Protein AF-A0A929YGA2-F1 (afdb_monomer)

Radius of gyration: 31.32 Å; Cα contacts (8 Å, |Δi|>4): 155; chains: 1; bounding box: 90×44×81 Å

Foldseek 3Di:
DPDPPPVVVVVVVVVVCPVLVVLVVVVVVVLVVLVVLLVVLVVLLLPLVNLLVLCVPDPCNLVLLLVLLLVVLQCLQQNDDGDLQHGDPVLVVVLVVQVVVDPDPVDDPVLLVVLVVVCSVCVVVLSPQLRDSVVSSVLLSVLLVCVSVVHDPCVVVLVVSLVVSLVRVQVVCVVVVDDDDSSSSSSVCVSSSVSSSVLSNCQNVFPCCVVPVPVVVVSCVSCVLSVVLSVLLVCQSPPDPDPVSNVVNVVVSVVVVVVSSVVSVVVSSVSSCVRRPVSSVD

pLDDT: mean 75.01, std 16.26, range [37.22, 94.56]

Structure (mmCIF, N/CA/C/O backbone):
data_AF-A0A929YGA2-F1
#
_entry.id   AF-A0A929YGA2-F1
#
loop_
_atom_site.group_PDB
_atom_site.id
_atom_site.type_symbol
_atom_site.label_atom_id
_atom_site.label_alt_id
_atom_site.label_comp_id
_atom_site.label_asym_id
_atom_site.label_entity_id
_atom_site.label_seq_id
_atom_site.pdbx_PDB_ins_code
_atom_site.Cartn_x
_atom_site.Cartn_y
_atom_site.Cartn_z
_atom_site.occupancy
_atom_site.B_iso_or_equiv
_atom_site.auth_seq_id
_atom_site.auth_comp_id
_atom_site.auth_asym_id
_atom_site.auth_atom_id
_atom_site.pdbx_PDB_model_num
ATOM 1 N N . MET A 1 1 ? -60.385 -23.046 51.227 1.00 37.59 1 MET A N 1
ATOM 2 C CA . MET A 1 1 ? -59.273 -22.260 51.808 1.00 37.59 1 MET A CA 1
ATOM 3 C C . MET A 1 1 ? -57.930 -22.882 51.423 1.00 37.59 1 MET A C 1
ATOM 5 O O . MET A 1 1 ? -57.281 -23.504 52.248 1.00 37.59 1 MET A O 1
ATOM 9 N N . LEU A 1 2 ? -57.525 -22.771 50.155 1.00 37.22 2 LEU A N 1
ATOM 10 C CA . LEU A 1 2 ? -56.245 -23.311 49.674 1.00 37.22 2 LEU A CA 1
ATOM 11 C C . LEU A 1 2 ? -55.760 -22.476 48.484 1.00 37.22 2 LEU A C 1
ATOM 13 O O . LEU A 1 2 ? -55.699 -22.949 47.360 1.00 37.22 2 LEU A O 1
ATOM 17 N N . GLN A 1 3 ? -55.513 -21.185 48.717 1.00 40.59 3 GLN A N 1
ATOM 18 C CA . GLN A 1 3 ? -54.942 -20.301 47.687 1.00 40.59 3 GLN A CA 1
ATOM 19 C C . GLN A 1 3 ? -54.158 -19.094 48.234 1.00 40.59 3 GLN A C 1
ATOM 21 O O . GLN A 1 3 ? -53.660 -18.300 47.449 1.00 40.59 3 GLN A O 1
ATOM 26 N N . VAL A 1 4 ? -53.974 -18.975 49.555 1.00 42.19 4 VAL A N 1
ATOM 27 C CA . VAL A 1 4 ? -53.251 -17.840 50.173 1.00 42.19 4 VAL A CA 1
ATOM 28 C C . VAL A 1 4 ? -51.782 -18.174 50.498 1.00 42.19 4 VAL A C 1
ATOM 30 O O . VAL A 1 4 ? -50.954 -17.282 50.613 1.00 42.19 4 VAL A O 1
ATOM 33 N N . PHE A 1 5 ? -51.401 -19.456 50.527 1.00 39.00 5 PHE A N 1
ATOM 34 C CA . PHE A 1 5 ? -50.064 -19.895 50.970 1.00 39.00 5 PHE A CA 1
ATOM 35 C C . PHE A 1 5 ? -48.959 -19.912 49.895 1.00 39.00 5 PHE A C 1
ATOM 37 O O . PHE A 1 5 ? -47.827 -20.274 50.199 1.00 39.00 5 PHE A O 1
ATOM 44 N N . LYS A 1 6 ? -49.242 -19.536 48.639 1.00 45.00 6 LYS A N 1
ATOM 45 C CA . LYS A 1 6 ? -48.221 -19.520 47.566 1.00 45.00 6 LYS A CA 1
ATOM 46 C C . LYS A 1 6 ? -47.594 -18.151 47.291 1.00 45.00 6 LYS A C 1
ATOM 48 O O . LYS A 1 6 ? -46.544 -18.119 46.660 1.00 45.00 6 LYS A O 1
ATOM 53 N N . LEU A 1 7 ? -48.194 -17.050 47.754 1.00 45.81 7 LEU A N 1
ATOM 54 C CA . LEU A 1 7 ? -47.622 -15.709 47.564 1.00 45.81 7 LEU A CA 1
ATOM 55 C C . LEU A 1 7 ? -46.628 -15.323 48.668 1.00 45.81 7 LEU A C 1
ATOM 57 O O . LEU A 1 7 ? -45.599 -14.732 48.356 1.00 45.81 7 LEU A O 1
ATOM 61 N N . GLN A 1 8 ? -46.888 -15.717 49.921 1.00 43.88 8 GLN A N 1
ATOM 62 C CA . GLN A 1 8 ? -46.012 -15.384 51.054 1.00 43.88 8 GLN A CA 1
ATOM 63 C C . GLN A 1 8 ? -44.588 -15.918 50.867 1.00 43.88 8 GLN A C 1
ATOM 65 O O . GLN A 1 8 ? -43.639 -15.172 51.058 1.00 43.88 8 GLN A O 1
ATOM 70 N N . ASN A 1 9 ? -44.429 -17.145 50.360 1.00 46.28 9 ASN A N 1
ATOM 71 C CA . ASN A 1 9 ? -43.099 -17.710 50.111 1.00 46.28 9 ASN A CA 1
ATOM 72 C C . ASN A 1 9 ? -42.334 -17.004 48.981 1.00 46.28 9 ASN A C 1
ATOM 74 O O . ASN A 1 9 ? -41.114 -17.076 48.956 1.00 46.28 9 ASN A O 1
ATOM 78 N N . ILE A 1 10 ? -43.011 -16.340 48.038 1.00 50.25 10 ILE A N 1
ATOM 79 C CA . ILE A 1 10 ? -42.332 -15.592 46.969 1.00 50.25 10 ILE A CA 1
ATOM 80 C C . ILE A 1 10 ? -41.873 -14.234 47.499 1.00 50.25 10 ILE A C 1
ATOM 82 O O . ILE A 1 10 ? -40.740 -13.844 47.239 1.00 50.25 10 ILE A O 1
ATOM 86 N N . GLU A 1 11 ? -42.705 -13.534 48.274 1.00 43.34 11 GLU A N 1
ATOM 87 C CA . GLU A 1 11 ? -42.302 -12.290 48.945 1.00 43.34 11 GLU A CA 1
ATOM 88 C C . GLU A 1 11 ? -41.168 -12.517 49.946 1.00 43.34 11 GLU A C 1
ATOM 90 O O . GLU A 1 11 ? -40.232 -11.723 49.993 1.00 43.34 11 GLU A O 1
ATOM 95 N N . GLU A 1 12 ? -41.200 -13.622 50.689 1.00 43.00 12 GLU A N 1
ATOM 96 C CA . GLU A 1 12 ? -40.160 -13.976 51.653 1.00 43.00 12 GLU A CA 1
ATOM 97 C C . GLU A 1 12 ? -38.845 -14.335 50.940 1.00 43.00 12 GLU A C 1
ATOM 99 O O . GLU A 1 12 ? -37.796 -13.805 51.306 1.00 43.00 12 GLU A O 1
ATOM 104 N N . PHE A 1 13 ? -38.904 -15.084 49.830 1.00 45.38 13 PHE A N 1
ATOM 105 C CA . PHE A 1 13 ? -37.744 -15.402 48.982 1.00 45.38 13 PHE A CA 1
ATOM 106 C C . PHE A 1 13 ? -37.170 -14.162 48.268 1.00 45.38 13 PHE A C 1
ATOM 108 O O . PHE A 1 13 ? -35.954 -14.006 48.150 1.00 45.38 13 PHE A O 1
ATOM 115 N N . ILE A 1 14 ? -38.031 -13.231 47.835 1.00 48.59 14 ILE A N 1
ATOM 116 C CA . ILE A 1 14 ? -37.634 -11.923 47.289 1.00 48.59 14 ILE A CA 1
ATOM 117 C C . ILE A 1 14 ? -37.035 -11.029 48.388 1.00 48.59 14 ILE A C 1
ATOM 119 O O . ILE A 1 14 ? -36.110 -10.270 48.107 1.00 48.59 14 ILE A O 1
ATOM 123 N N . SER A 1 15 ? -37.507 -11.130 49.635 1.00 46.00 15 SER A N 1
ATOM 124 C CA . SER A 1 15 ? -36.944 -10.395 50.777 1.00 46.00 15 SER A CA 1
ATOM 125 C C . SER A 1 15 ? -35.575 -10.938 51.212 1.00 46.00 15 SER A C 1
ATOM 127 O O . SER A 1 15 ? -34.703 -10.172 51.635 1.00 46.00 15 SER A O 1
ATOM 129 N N . GLU A 1 16 ? -35.359 -12.249 51.055 1.00 43.91 16 GLU A N 1
ATOM 130 C CA . GLU A 1 16 ? -34.114 -12.943 51.398 1.00 43.91 16 GLU A CA 1
ATOM 131 C C . GLU A 1 16 ? -32.995 -12.656 50.389 1.00 43.91 16 GLU A C 1
ATOM 133 O O . GLU A 1 16 ? -31.817 -12.508 50.755 1.00 43.91 16 GLU A O 1
ATOM 138 N N . ILE A 1 17 ? -33.363 -12.454 49.119 1.00 48.12 17 ILE A N 1
ATOM 139 C CA . ILE A 1 17 ? -32.518 -11.751 48.158 1.00 48.12 17 ILE A CA 1
ATOM 140 C C . ILE A 1 17 ? -32.493 -10.287 48.592 1.00 48.12 17 ILE A C 1
ATOM 142 O O . ILE A 1 17 ? -33.212 -9.447 48.060 1.00 48.12 17 ILE A O 1
ATOM 146 N N . LYS A 1 18 ? -31.635 -9.955 49.571 1.00 57.06 18 LYS A N 1
ATOM 147 C CA . LYS A 1 18 ? -31.337 -8.562 49.927 1.00 57.06 18 LYS A CA 1
ATOM 148 C C . LYS A 1 18 ? -31.171 -7.800 48.617 1.00 57.06 18 LYS A C 1
ATOM 150 O O . LYS A 1 18 ? -30.222 -8.067 47.886 1.00 57.06 18 LYS A O 1
ATOM 155 N N . ILE A 1 19 ? -32.070 -6.864 48.321 1.00 54.62 19 ILE A N 1
ATOM 156 C CA . ILE A 1 19 ? -32.053 -6.047 47.096 1.00 54.62 19 ILE A CA 1
ATOM 157 C C . ILE A 1 19 ? -30.655 -5.442 46.863 1.00 54.62 19 ILE A C 1
ATOM 159 O O . ILE A 1 19 ? -30.217 -5.283 45.730 1.00 54.62 19 ILE A O 1
ATOM 163 N N . SER A 1 20 ? -29.894 -5.211 47.941 1.00 53.75 20 SER A N 1
ATOM 164 C CA . SER A 1 20 ? -28.482 -4.824 47.888 1.00 53.75 20 SER A CA 1
ATOM 165 C C . SER A 1 20 ? -27.565 -5.844 47.185 1.00 53.75 20 SER A C 1
ATOM 167 O O . SER A 1 20 ? -26.697 -5.429 46.429 1.00 53.75 20 SER A O 1
ATOM 169 N N . LYS A 1 21 ? -27.752 -7.157 47.376 1.00 56.94 21 LYS A N 1
ATOM 170 C CA . LYS A 1 21 ? -27.004 -8.235 46.701 1.00 56.94 21 LYS A CA 1
ATOM 171 C C . LYS A 1 21 ? -27.361 -8.353 45.218 1.00 56.94 21 LYS A C 1
ATOM 173 O O . LYS A 1 21 ? -26.469 -8.602 44.409 1.00 56.94 21 LYS A O 1
ATOM 178 N N . LEU A 1 22 ? -28.636 -8.157 44.866 1.00 58.28 22 LEU A N 1
ATOM 179 C CA . LEU A 1 22 ? -29.084 -8.132 43.469 1.00 58.28 22 LEU A CA 1
ATOM 180 C C . LEU A 1 22 ? -28.454 -6.939 42.736 1.00 58.28 22 LEU A C 1
ATOM 182 O O . LEU A 1 22 ? -27.794 -7.119 41.719 1.00 58.28 22 LEU A O 1
ATOM 186 N N . ILE A 1 23 ? -28.565 -5.745 43.326 1.00 60.25 23 ILE A N 1
ATOM 187 C CA . ILE A 1 23 ? -27.957 -4.509 42.819 1.00 60.25 23 ILE A CA 1
ATOM 188 C C . ILE A 1 23 ? -26.431 -4.659 42.698 1.00 60.25 23 ILE A C 1
ATOM 190 O O . ILE A 1 23 ? -25.861 -4.310 41.670 1.00 60.25 23 ILE A O 1
ATOM 194 N N . PHE A 1 24 ? -25.765 -5.237 43.702 1.00 58.00 24 PHE A N 1
ATOM 195 C CA . PHE A 1 24 ? -24.321 -5.488 43.675 1.00 58.00 24 PHE A CA 1
ATOM 196 C C . PHE A 1 24 ? -23.906 -6.481 42.576 1.00 58.00 24 PHE A C 1
ATOM 198 O O . PHE A 1 24 ? -22.906 -6.259 41.897 1.00 58.00 24 PHE A O 1
ATOM 205 N N . SER A 1 25 ? -24.693 -7.535 42.338 1.00 58.16 25 SER A N 1
ATOM 206 C CA . SER A 1 25 ? -24.439 -8.469 41.230 1.00 58.16 25 SER A CA 1
ATOM 207 C C . SER A 1 25 ? -24.630 -7.804 39.868 1.00 58.16 25 SER A C 1
ATOM 209 O O . SER A 1 25 ? -23.791 -7.977 38.987 1.00 58.16 25 SER A O 1
ATOM 211 N N . SER A 1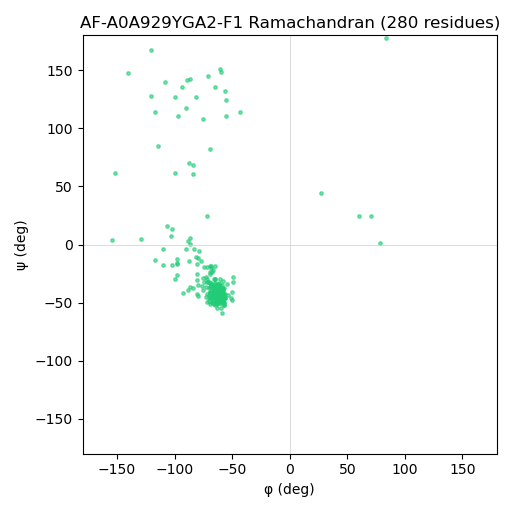 26 ? -25.676 -6.988 39.697 1.00 61.69 26 SER A N 1
ATOM 212 C CA . SER A 1 26 ? -25.871 -6.184 38.482 1.00 61.69 26 SER A CA 1
ATOM 213 C C . SER A 1 26 ? -24.715 -5.206 38.260 1.00 61.69 26 SER A C 1
ATOM 215 O O . SER A 1 26 ? -24.301 -4.980 37.128 1.00 61.69 26 SER A O 1
ATOM 217 N N . PHE A 1 27 ? -24.146 -4.666 39.334 1.00 61.06 27 PHE A N 1
ATOM 218 C CA . PHE A 1 27 ? -23.010 -3.759 39.272 1.00 61.06 27 PHE A CA 1
ATOM 219 C C . PHE A 1 27 ? -21.691 -4.436 38.893 1.00 61.06 27 PHE A C 1
ATOM 221 O O . PHE A 1 27 ? -20.969 -3.910 38.045 1.00 61.06 27 PHE A O 1
ATOM 228 N N . ILE A 1 28 ? -21.398 -5.615 39.447 1.00 60.66 28 ILE A N 1
ATOM 229 C CA . ILE A 1 28 ? -20.250 -6.428 39.01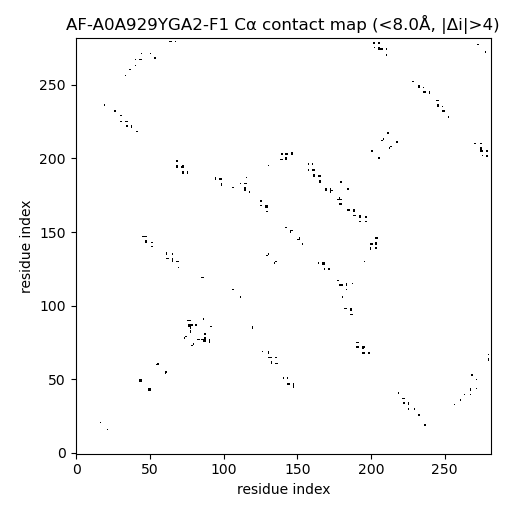6 1.00 60.66 28 ILE A CA 1
ATOM 230 C C . ILE A 1 28 ? -20.404 -6.837 37.549 1.00 60.66 28 ILE A C 1
ATOM 232 O O . ILE A 1 28 ? -19.434 -6.775 36.796 1.00 60.66 28 ILE A O 1
ATOM 236 N N . LEU A 1 29 ? -21.619 -7.196 37.125 1.00 61.22 29 LEU A N 1
ATOM 237 C CA . LEU A 1 29 ? -21.905 -7.537 35.734 1.00 61.22 29 LEU A CA 1
ATOM 238 C C . LEU A 1 29 ? -21.589 -6.362 34.796 1.00 61.22 29 LEU A C 1
ATOM 240 O O . LEU A 1 29 ? -20.946 -6.558 33.771 1.00 61.22 29 LEU A O 1
ATOM 244 N N . ILE A 1 30 ? -21.974 -5.134 35.159 1.00 63.72 30 ILE A N 1
ATOM 245 C CA . ILE A 1 30 ? -21.685 -3.946 34.342 1.00 63.72 30 ILE A CA 1
ATOM 246 C C . ILE A 1 30 ? -20.194 -3.611 34.340 1.00 63.72 30 ILE A C 1
ATOM 248 O O . ILE A 1 30 ? -19.655 -3.311 33.280 1.00 63.72 30 ILE A O 1
ATOM 252 N N . ALA A 1 31 ? -19.507 -3.702 35.483 1.00 62.44 31 ALA A N 1
ATOM 253 C CA . ALA A 1 31 ? -18.057 -3.516 35.536 1.00 62.44 31 ALA A CA 1
ATOM 254 C C . ALA A 1 31 ? -17.320 -4.540 34.651 1.00 62.44 31 ALA A C 1
ATOM 256 O O . ALA A 1 31 ? -16.387 -4.179 33.934 1.00 62.44 31 ALA A O 1
ATOM 257 N N . ALA A 1 32 ? -17.781 -5.795 34.640 1.00 60.81 32 ALA A N 1
ATOM 258 C CA . ALA A 1 32 ? -17.257 -6.845 33.771 1.00 60.81 32 ALA A CA 1
ATOM 259 C C . ALA A 1 32 ? -17.550 -6.578 32.282 1.00 60.81 32 ALA A C 1
ATOM 261 O O . ALA A 1 32 ? -16.661 -6.751 31.449 1.00 60.81 32 ALA A O 1
ATOM 262 N N . ILE A 1 33 ? -18.752 -6.097 31.943 1.00 62.97 33 ILE A N 1
ATOM 263 C CA . ILE A 1 33 ? -19.098 -5.672 30.576 1.00 62.97 33 ILE A CA 1
ATOM 264 C C . ILE A 1 33 ? -18.205 -4.502 30.142 1.00 62.97 33 ILE A C 1
ATOM 266 O O . ILE A 1 33 ? -17.686 -4.515 29.030 1.00 62.97 33 ILE A O 1
ATOM 270 N N . PHE A 1 34 ? -17.956 -3.526 31.018 1.00 60.38 34 PHE A N 1
ATOM 271 C CA . PHE A 1 34 ? -17.111 -2.370 30.712 1.00 60.38 34 PHE A CA 1
ATOM 272 C C . PHE A 1 34 ? -15.646 -2.778 30.496 1.00 60.38 34 PHE A C 1
ATOM 274 O O . PHE A 1 34 ? -15.038 -2.384 29.502 1.00 60.38 34 PHE A O 1
ATOM 281 N N . ALA A 1 35 ? -15.094 -3.633 31.362 1.00 59.69 35 ALA A N 1
ATOM 282 C CA . ALA A 1 35 ? -13.762 -4.203 31.161 1.00 59.69 35 ALA A CA 1
ATOM 283 C C . ALA A 1 35 ? -13.669 -4.974 29.830 1.00 59.69 35 ALA A C 1
ATOM 285 O O . ALA A 1 35 ? -12.687 -4.831 29.102 1.00 59.69 35 ALA A O 1
ATOM 286 N N . GLY A 1 36 ? -14.713 -5.729 29.468 1.00 58.00 36 GLY A N 1
ATOM 287 C CA . GLY A 1 36 ? -14.806 -6.411 28.176 1.00 58.00 36 GLY A CA 1
ATOM 288 C C . GLY A 1 36 ? -14.808 -5.449 26.982 1.00 58.00 36 GLY A C 1
ATOM 289 O O . GLY A 1 36 ? -14.083 -5.668 26.015 1.00 58.00 36 GLY A O 1
ATOM 290 N N . VAL A 1 37 ? -15.566 -4.356 27.068 1.00 59.12 37 VAL A N 1
ATOM 291 C CA . VAL A 1 37 ? -15.689 -3.344 26.008 1.00 59.12 37 VAL A CA 1
ATOM 292 C C . VAL A 1 37 ? -14.396 -2.537 25.824 1.00 59.12 37 VAL A C 1
ATOM 294 O O . VAL A 1 37 ? -13.968 -2.317 24.693 1.00 59.12 37 VAL A O 1
ATOM 297 N N . CYS A 1 38 ? -13.709 -2.132 26.894 1.00 56.84 38 CYS A N 1
ATOM 298 C CA . CYS A 1 38 ? -12.436 -1.416 26.741 1.00 56.84 38 CYS A CA 1
ATOM 299 C C . CYS A 1 38 ? -11.299 -2.318 26.250 1.00 56.84 38 CYS A C 1
ATOM 301 O O . CYS A 1 38 ? -10.467 -1.878 25.454 1.00 56.84 38 CYS A O 1
ATOM 303 N N . CYS A 1 39 ? -11.305 -3.601 26.629 1.00 56.94 39 CYS A N 1
ATOM 304 C CA . CYS A 1 39 ? -10.456 -4.600 25.983 1.00 56.94 39 CYS A CA 1
ATOM 305 C C . CYS A 1 39 ? -10.769 -4.728 24.485 1.00 56.94 39 CYS A C 1
ATOM 307 O O . CYS A 1 39 ? -9.835 -4.858 23.696 1.00 56.94 39 CYS A O 1
ATOM 309 N N . GLN A 1 40 ? -12.042 -4.636 24.078 1.00 57.78 40 GLN A N 1
ATOM 310 C CA . GLN A 1 40 ? -12.410 -4.653 22.661 1.00 57.78 40 GLN A CA 1
ATOM 311 C C . GLN A 1 40 ? -11.813 -3.470 21.898 1.00 57.78 40 GLN A C 1
ATOM 313 O O . GLN A 1 40 ? -11.236 -3.723 20.856 1.00 57.78 40 GLN A O 1
ATOM 318 N N . ILE A 1 41 ? -11.852 -2.230 22.402 1.00 55.84 41 ILE A N 1
ATOM 319 C CA . ILE A 1 41 ? -11.307 -1.045 21.693 1.00 55.84 41 ILE A CA 1
ATOM 320 C C . ILE A 1 41 ? -9.811 -1.185 21.409 1.00 55.84 41 ILE A C 1
ATOM 322 O O . ILE A 1 41 ? -9.372 -0.986 20.275 1.00 55.84 41 ILE A O 1
ATOM 326 N N . ASN A 1 42 ? -9.038 -1.565 22.432 1.00 55.09 42 ASN A N 1
ATOM 327 C CA . ASN A 1 42 ? -7.604 -1.795 22.277 1.00 55.09 42 ASN A CA 1
ATOM 328 C C . ASN A 1 42 ? -7.345 -2.938 21.282 1.00 55.09 42 ASN A C 1
ATOM 330 O O . ASN A 1 42 ? -6.417 -2.867 20.483 1.00 55.09 42 ASN A O 1
ATOM 334 N N . GLN A 1 43 ? -8.210 -3.959 21.265 1.00 58.75 43 GLN A N 1
ATOM 335 C CA . GLN A 1 43 ? -8.166 -4.999 20.242 1.00 58.75 43 GLN A CA 1
ATOM 336 C C . GLN A 1 43 ? -8.576 -4.486 18.855 1.00 58.75 43 GLN A C 1
ATOM 338 O O . GLN A 1 43 ? -7.970 -4.929 17.891 1.00 58.75 43 GLN A O 1
ATOM 343 N N . THR A 1 44 ? -9.543 -3.574 18.699 1.00 64.31 44 THR A N 1
ATOM 344 C CA . THR A 1 44 ? -10.021 -3.121 17.378 1.00 64.31 44 THR A CA 1
ATOM 345 C C . THR A 1 44 ? -8.961 -2.326 16.621 1.00 64.31 44 THR A C 1
ATOM 347 O O . THR A 1 44 ? -8.770 -2.557 15.430 1.00 64.31 44 THR A O 1
ATOM 350 N N . GLU A 1 45 ? -8.229 -1.436 17.298 1.00 62.47 45 GLU A N 1
ATOM 351 C CA . GLU A 1 45 ? -7.119 -0.680 16.692 1.00 62.47 45 GLU A CA 1
ATOM 352 C C . GLU A 1 45 ? -5.877 -1.549 16.443 1.00 62.47 45 GLU A C 1
ATOM 354 O O . GLU A 1 45 ? -5.113 -1.303 15.508 1.00 62.47 45 GLU A O 1
ATOM 359 N N . GLN A 1 46 ? -5.695 -2.594 17.254 1.00 66.69 46 GLN A N 1
ATOM 360 C CA . GLN A 1 46 ? -4.635 -3.594 17.095 1.00 66.69 46 GLN A CA 1
ATOM 361 C C . GLN A 1 46 ? -5.043 -4.761 16.179 1.00 66.69 46 GLN A C 1
ATOM 363 O O . GLN A 1 46 ? -4.269 -5.695 15.975 1.00 66.69 46 GLN A O 1
ATOM 368 N N . ASN A 1 47 ? -6.247 -4.720 15.602 1.00 74.06 47 ASN A N 1
ATOM 369 C CA . ASN A 1 47 ? -6.752 -5.753 14.711 1.00 74.06 47 ASN A CA 1
ATOM 370 C C . ASN A 1 47 ? -6.532 -5.347 13.254 1.00 74.06 47 ASN A C 1
ATOM 372 O O . ASN A 1 47 ? -7.225 -4.481 12.710 1.00 74.06 47 ASN A O 1
ATOM 376 N N . ALA A 1 48 ? -5.624 -6.064 12.593 1.00 78.75 48 ALA A N 1
ATOM 377 C CA . ALA A 1 48 ? -5.324 -5.889 11.177 1.00 78.75 48 ALA A CA 1
ATOM 378 C C . ALA A 1 48 ? -6.584 -5.891 10.299 1.00 78.75 48 ALA A C 1
ATOM 380 O O . ALA A 1 48 ? -6.709 -5.081 9.385 1.00 78.75 48 ALA A O 1
ATOM 381 N N . ASN A 1 49 ? -7.554 -6.768 10.573 1.00 83.31 49 ASN A N 1
ATOM 382 C CA . ASN A 1 49 ? -8.761 -6.879 9.754 1.00 83.31 49 ASN A CA 1
ATOM 383 C C . ASN A 1 49 ? -9.661 -5.649 9.869 1.00 83.31 49 ASN A C 1
ATOM 385 O O . ASN A 1 49 ? -10.253 -5.241 8.869 1.00 83.31 49 ASN A O 1
ATOM 389 N N . TYR A 1 50 ? -9.747 -5.045 11.056 1.00 82.06 50 TYR A N 1
ATOM 390 C CA . TYR A 1 50 ? -10.515 -3.819 11.241 1.00 82.06 50 TYR A CA 1
ATOM 391 C C . TYR A 1 50 ? -9.867 -2.657 10.489 1.00 82.06 50 TYR A C 1
ATOM 393 O O . TYR A 1 50 ? -10.532 -2.010 9.682 1.00 82.06 50 TYR A O 1
ATOM 401 N N . VAL A 1 51 ? -8.557 -2.464 10.670 1.00 83.19 51 VAL A N 1
ATOM 402 C CA . VAL A 1 51 ? -7.794 -1.410 9.985 1.00 83.19 51 VAL A CA 1
ATOM 403 C C . VAL A 1 51 ? -7.892 -1.564 8.466 1.00 83.19 51 VAL A C 1
ATOM 405 O O . VAL A 1 51 ? -8.272 -0.617 7.781 1.00 83.19 51 VAL A O 1
ATOM 408 N N . LYS A 1 52 ? -7.654 -2.769 7.930 1.00 88.94 52 LYS A N 1
ATOM 409 C CA . LYS A 1 52 ? -7.783 -3.056 6.489 1.00 88.94 52 LYS A CA 1
ATOM 410 C C . LYS A 1 52 ? -9.184 -2.730 5.966 1.00 88.94 52 LYS A C 1
ATOM 412 O O . LYS A 1 52 ? -9.322 -2.092 4.924 1.00 88.94 52 LYS A O 1
ATOM 417 N N . LYS A 1 53 ? -10.233 -3.129 6.695 1.00 87.50 53 LYS A N 1
ATOM 418 C CA . LYS A 1 53 ? -11.626 -2.857 6.310 1.00 87.50 53 LYS A CA 1
ATOM 419 C C . LYS A 1 53 ? -11.943 -1.361 6.339 1.00 87.50 53 LYS A C 1
ATOM 421 O O . LYS A 1 53 ? -12.608 -0.871 5.428 1.00 87.50 53 LYS A O 1
ATOM 426 N N . TYR A 1 54 ? -11.449 -0.640 7.345 1.00 87.00 54 TYR A N 1
ATOM 427 C CA . TYR A 1 54 ? -11.625 0.805 7.449 1.00 87.00 54 TYR A CA 1
ATOM 428 C C . TYR A 1 54 ? -10.945 1.537 6.285 1.00 87.00 54 TYR A C 1
ATOM 430 O O . TYR A 1 54 ? -11.607 2.295 5.572 1.00 87.00 54 TYR A O 1
ATOM 438 N N . LEU A 1 55 ? -9.671 1.239 6.010 1.00 87.38 55 LEU A N 1
ATOM 439 C CA . LEU A 1 55 ? -8.926 1.838 4.897 1.00 87.38 55 LEU A CA 1
ATOM 440 C C . LEU A 1 55 ? -9.572 1.535 3.535 1.00 87.38 55 LEU A C 1
ATOM 442 O O . LEU A 1 55 ? -9.668 2.424 2.693 1.00 87.38 55 LEU A O 1
ATOM 446 N N . ALA A 1 56 ? -10.088 0.317 3.335 1.00 87.50 56 ALA A N 1
ATOM 447 C CA . ALA A 1 56 ? -10.842 -0.058 2.135 1.00 87.50 56 ALA A CA 1
ATOM 448 C C . ALA A 1 56 ? -12.171 0.693 1.986 1.00 87.50 56 ALA A C 1
ATOM 450 O O . ALA A 1 56 ? -12.574 1.009 0.868 1.00 87.50 56 ALA A O 1
ATOM 451 N N . SER A 1 57 ? -12.843 1.008 3.095 1.00 86.94 57 SER A N 1
ATOM 452 C CA . SER A 1 57 ? -14.088 1.786 3.077 1.00 86.94 57 SER A CA 1
ATOM 453 C C . SER A 1 57 ? -13.869 3.279 2.804 1.00 86.94 57 SER A C 1
ATOM 455 O O . SER A 1 57 ? -14.793 3.978 2.382 1.00 86.94 57 SER A O 1
ATOM 457 N N . LYS A 1 58 ? -12.644 3.779 3.009 1.00 86.06 58 LYS A N 1
ATOM 458 C CA . LYS A 1 58 ? -12.308 5.189 2.828 1.00 86.06 58 LYS A CA 1
ATOM 459 C C . LYS A 1 58 ? -12.195 5.530 1.344 1.00 86.06 58 LYS A C 1
ATOM 461 O O . LYS A 1 58 ? -11.234 5.173 0.657 1.00 86.06 58 LYS A O 1
ATOM 466 N N . LYS A 1 59 ? -13.183 6.279 0.850 1.00 86.38 59 LYS A N 1
ATOM 467 C CA . LYS A 1 59 ? -13.243 6.715 -0.548 1.00 86.38 59 LYS A CA 1
ATOM 468 C C . LYS A 1 59 ? -11.962 7.457 -0.939 1.00 86.38 59 LYS A C 1
ATOM 470 O O . LYS A 1 59 ? -11.589 8.445 -0.316 1.00 86.38 59 LYS A O 1
ATOM 475 N N . GLY A 1 60 ? -11.315 6.978 -1.996 1.00 85.25 60 GLY A N 1
ATOM 476 C CA . GLY A 1 60 ? -10.136 7.612 -2.579 1.00 85.25 60 GLY A CA 1
ATOM 477 C C . GLY A 1 60 ? -8.817 7.373 -1.836 1.00 85.25 60 GLY A C 1
ATOM 478 O O . GLY A 1 60 ? -7.790 7.871 -2.281 1.00 85.25 60 GLY A O 1
ATOM 479 N N . TYR A 1 61 ? -8.796 6.605 -0.739 1.00 88.00 61 TYR A N 1
ATOM 480 C CA . TYR A 1 61 ? -7.564 6.367 0.023 1.00 88.00 61 TYR A CA 1
ATOM 481 C C . TYR A 1 61 ? -6.467 5.720 -0.837 1.00 88.00 61 TYR A C 1
ATOM 483 O O . TYR A 1 61 ? -5.413 6.312 -1.060 1.00 88.00 61 TYR A O 1
ATOM 491 N N . TYR A 1 62 ? -6.746 4.542 -1.401 1.00 90.00 62 TYR A N 1
ATOM 492 C CA . TYR A 1 62 ? -5.776 3.828 -2.233 1.00 90.00 62 TYR A CA 1
ATOM 493 C C . TYR A 1 62 ? -5.493 4.526 -3.565 1.00 90.00 62 TYR A C 1
ATOM 495 O O . TYR A 1 62 ? -4.360 4.480 -4.035 1.00 90.00 62 TYR A O 1
ATOM 503 N N . SER A 1 63 ? -6.477 5.202 -4.167 1.00 89.75 63 SER A N 1
ATOM 504 C CA . SER A 1 63 ? -6.235 5.961 -5.400 1.00 89.75 63 SER A CA 1
ATOM 505 C C . SER A 1 63 ? -5.280 7.127 -5.154 1.00 89.75 63 SER A C 1
ATOM 507 O O . SER A 1 63 ? -4.373 7.342 -5.949 1.00 89.75 63 SER A O 1
ATOM 509 N N . ASN A 1 64 ? -5.418 7.834 -4.028 1.00 89.88 64 ASN A N 1
ATOM 510 C CA . ASN A 1 64 ? -4.512 8.925 -3.667 1.00 89.88 64 ASN A CA 1
ATOM 511 C C . ASN A 1 64 ? -3.096 8.408 -3.388 1.00 89.88 64 ASN A C 1
ATOM 513 O O . ASN A 1 64 ? -2.126 9.035 -3.806 1.00 89.88 64 ASN A O 1
ATOM 517 N N . LEU A 1 65 ? -2.971 7.245 -2.739 1.00 90.12 65 LEU A N 1
ATOM 518 C CA . LEU A 1 65 ? -1.679 6.587 -2.539 1.00 90.12 65 LEU A CA 1
ATOM 519 C C . LEU A 1 65 ? -1.016 6.197 -3.861 1.00 90.12 65 LEU A C 1
ATOM 521 O O . LEU A 1 65 ? 0.174 6.452 -4.041 1.00 90.12 65 LEU A O 1
ATOM 525 N N . VAL A 1 66 ? -1.779 5.625 -4.798 1.00 92.50 66 VAL A N 1
ATOM 526 C CA . VAL A 1 66 ? -1.294 5.300 -6.146 1.00 92.50 66 VAL A CA 1
ATOM 527 C C . VAL A 1 66 ? -0.815 6.565 -6.854 1.00 92.50 66 VAL A C 1
ATOM 529 O O . VAL A 1 66 ? 0.316 6.589 -7.329 1.00 92.50 66 VAL A O 1
ATOM 532 N N . THR A 1 67 ? -1.623 7.626 -6.873 1.00 90.75 67 THR A N 1
ATOM 533 C CA . THR A 1 67 ? -1.268 8.899 -7.515 1.00 90.75 67 THR A CA 1
ATOM 534 C C . THR A 1 67 ? -0.017 9.523 -6.897 1.00 90.75 67 THR A C 1
ATOM 536 O O . THR A 1 67 ? 0.893 9.903 -7.629 1.00 90.75 67 THR A O 1
ATOM 539 N N . SER A 1 68 ? 0.069 9.583 -5.564 1.00 90.69 68 SER A N 1
ATOM 540 C CA . SER A 1 68 ? 1.238 10.140 -4.871 1.00 90.69 68 SER A CA 1
ATOM 541 C C . SER A 1 68 ? 2.502 9.320 -5.141 1.00 90.69 68 SER A C 1
ATOM 543 O O . SER A 1 68 ? 3.537 9.874 -5.503 1.00 90.69 68 SER A O 1
ATOM 545 N N . THR A 1 69 ? 2.402 7.989 -5.072 1.00 92.00 69 THR A N 1
ATOM 546 C CA . THR A 1 69 ? 3.536 7.098 -5.362 1.00 92.00 69 THR A CA 1
ATOM 547 C C . THR A 1 69 ? 3.993 7.251 -6.811 1.00 92.00 69 THR A C 1
ATOM 549 O O . THR A 1 69 ? 5.184 7.395 -7.057 1.00 92.00 69 THR A O 1
ATOM 552 N N . ARG A 1 70 ? 3.064 7.259 -7.778 1.00 92.81 70 ARG A N 1
ATOM 553 C CA . ARG A 1 70 ? 3.398 7.462 -9.196 1.00 92.81 70 ARG A CA 1
ATOM 554 C C . ARG A 1 70 ? 4.105 8.797 -9.404 1.00 92.81 70 ARG A C 1
ATOM 556 O O . ARG A 1 70 ? 5.129 8.808 -10.067 1.00 92.81 70 ARG A O 1
ATOM 563 N N . ARG A 1 71 ? 3.629 9.880 -8.775 1.00 91.19 71 ARG A N 1
ATOM 564 C CA . ARG A 1 71 ? 4.293 11.192 -8.810 1.00 91.19 71 ARG A CA 1
ATOM 565 C C . ARG A 1 71 ? 5.732 11.114 -8.296 1.00 91.19 71 ARG A C 1
ATOM 567 O O . ARG A 1 71 ? 6.639 11.527 -9.006 1.00 91.19 71 ARG A O 1
ATOM 574 N N . GLN A 1 72 ? 5.947 10.553 -7.105 1.00 91.50 72 GLN A N 1
ATOM 575 C CA . GLN A 1 72 ? 7.289 10.419 -6.524 1.00 91.50 72 GLN A CA 1
ATOM 576 C C . GLN A 1 72 ? 8.214 9.556 -7.391 1.00 91.50 72 GLN A C 1
ATOM 578 O O . GLN A 1 72 ? 9.404 9.842 -7.506 1.00 91.50 72 GLN A O 1
ATOM 583 N N . VAL A 1 73 ? 7.680 8.503 -8.019 1.00 93.19 73 VAL A N 1
ATOM 584 C CA . VAL A 1 73 ? 8.437 7.706 -8.986 1.00 93.19 73 VAL A CA 1
ATOM 585 C C . VAL A 1 73 ? 8.771 8.555 -10.206 1.00 93.19 73 VAL A C 1
ATOM 587 O O . VAL A 1 73 ? 9.941 8.646 -10.536 1.00 93.19 73 VAL A O 1
ATOM 590 N N . THR A 1 74 ? 7.817 9.240 -10.836 1.00 93.06 74 THR A N 1
ATOM 591 C CA . THR A 1 74 ? 8.096 10.130 -11.975 1.00 93.06 74 THR A CA 1
ATOM 592 C C . THR A 1 74 ? 9.178 11.159 -11.638 1.00 93.06 74 THR A C 1
ATOM 594 O O . THR A 1 74 ? 10.122 11.319 -12.407 1.00 93.06 74 THR A O 1
ATOM 597 N N . GLU A 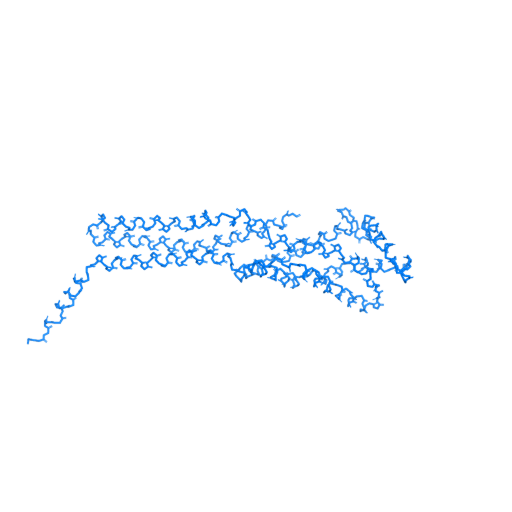1 75 ? 9.122 11.776 -10.456 1.00 91.69 75 GLU A N 1
ATOM 598 C CA . GLU A 1 75 ? 10.146 12.713 -9.974 1.00 91.69 75 GLU A CA 1
ATOM 599 C C . GLU A 1 75 ? 11.540 12.068 -9.853 1.00 91.69 75 GLU A C 1
ATOM 601 O O . GLU A 1 75 ? 12.543 12.752 -10.042 1.00 91.69 75 GLU A O 1
ATOM 606 N N . LYS A 1 76 ? 11.646 10.756 -9.592 1.00 92.06 76 LYS A N 1
ATOM 607 C CA . LYS A 1 76 ? 12.937 10.044 -9.598 1.00 92.06 76 LYS A CA 1
ATOM 608 C C . LYS A 1 76 ? 13.529 9.847 -10.991 1.00 92.06 76 LYS A C 1
ATOM 610 O O . LYS A 1 76 ? 14.750 9.781 -11.092 1.00 92.06 76 LYS A O 1
ATOM 615 N N . TYR A 1 77 ? 12.704 9.731 -12.031 1.00 93.00 77 TYR A N 1
ATOM 616 C CA . TYR A 1 77 ? 13.178 9.488 -13.401 1.00 93.00 77 TYR A CA 1
ATOM 617 C C . TYR A 1 77 ? 13.368 10.801 -14.163 1.00 93.00 77 TYR A C 1
ATOM 619 O O . TYR A 1 77 ? 14.390 10.983 -14.820 1.00 93.00 77 TYR A O 1
ATOM 627 N N . TYR A 1 78 ? 12.440 11.747 -14.018 1.00 92.94 78 TYR A N 1
ATOM 628 C CA . TYR A 1 78 ? 12.425 1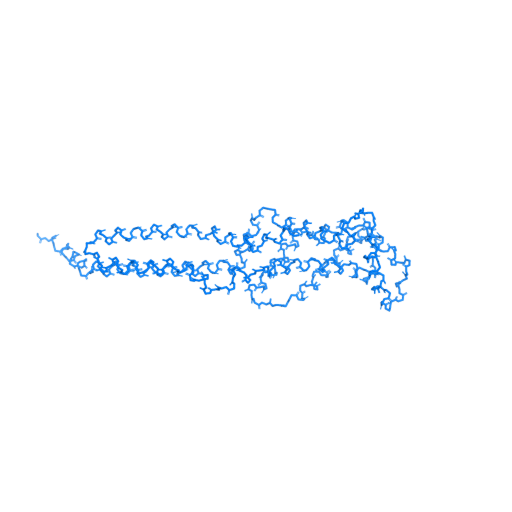3.013 -14.756 1.00 92.94 78 TYR A CA 1
ATOM 629 C C . TYR A 1 78 ? 12.916 14.206 -13.920 1.00 92.94 78 TYR A C 1
ATOM 631 O O . TYR A 1 78 ? 13.326 15.217 -14.473 1.00 92.94 78 TYR A O 1
ATOM 639 N N . GLY A 1 79 ? 12.970 14.110 -12.592 1.00 85.75 79 GLY A N 1
ATOM 640 C CA . GLY A 1 79 ? 13.262 15.257 -11.726 1.00 85.75 79 GLY A CA 1
ATOM 641 C C . GLY A 1 79 ? 12.018 16.102 -11.431 1.00 85.75 79 GLY A C 1
ATOM 642 O O . GLY A 1 79 ? 10.919 15.828 -11.905 1.00 85.75 79 GLY A O 1
ATOM 643 N N . THR A 1 80 ? 12.177 17.142 -10.609 1.00 77.44 80 THR A N 1
ATOM 644 C CA . THR A 1 80 ? 11.060 17.946 -10.073 1.00 77.44 80 THR A CA 1
ATOM 645 C C . THR A 1 80 ? 10.528 19.023 -11.024 1.00 77.44 80 THR A C 1
ATOM 647 O O . THR A 1 80 ? 9.497 19.624 -10.734 1.00 77.44 80 THR A O 1
ATOM 650 N N . GLN A 1 81 ? 11.218 19.296 -12.137 1.00 64.25 81 GLN A N 1
ATOM 651 C CA . GLN A 1 81 ? 10.901 20.396 -13.063 1.00 64.25 81 GLN A CA 1
ATOM 652 C C . GLN A 1 81 ? 10.807 19.975 -14.539 1.00 64.25 81 GLN A C 1
ATOM 654 O O . GLN A 1 81 ? 10.661 20.838 -15.401 1.00 64.25 81 GLN A O 1
ATOM 659 N N . ALA A 1 82 ? 10.921 18.686 -14.860 1.00 53.25 82 ALA A N 1
ATOM 660 C CA . ALA A 1 82 ? 11.125 18.274 -16.244 1.00 53.25 82 ALA A CA 1
ATOM 661 C C . ALA A 1 82 ? 9.833 18.093 -17.045 1.00 53.25 82 ALA A C 1
ATOM 663 O O . ALA A 1 82 ? 8.827 17.562 -16.574 1.00 53.25 82 ALA A O 1
ATOM 664 N N . THR A 1 83 ? 9.926 18.497 -18.308 1.00 59.53 83 THR A N 1
ATOM 665 C CA . THR A 1 83 ? 9.093 18.028 -19.410 1.00 59.53 83 THR A CA 1
ATOM 666 C C . THR A 1 83 ? 9.202 16.503 -19.495 1.00 59.53 83 THR A C 1
ATOM 668 O O . THR A 1 83 ? 10.296 15.949 -19.456 1.00 59.53 83 THR A O 1
ATOM 671 N N . THR A 1 84 ? 8.075 15.797 -19.594 1.00 67.25 84 THR A N 1
ATOM 672 C CA . THR A 1 84 ? 7.997 14.318 -19.598 1.00 67.25 84 THR A CA 1
ATOM 673 C C . THR A 1 84 ? 8.527 13.673 -20.888 1.00 67.25 84 THR A C 1
ATOM 675 O O . THR A 1 84 ? 8.085 12.594 -21.263 1.00 67.25 84 THR A O 1
ATOM 678 N N . GLU A 1 85 ? 9.408 14.353 -21.618 1.00 77.88 85 GLU A N 1
ATOM 679 C CA . GLU A 1 85 ? 9.893 13.909 -22.927 1.00 77.88 85 GLU A CA 1
ATOM 680 C C . GLU A 1 85 ? 11.121 13.001 -22.792 1.00 77.88 85 GLU A C 1
ATOM 682 O O . GLU A 1 85 ? 11.203 11.977 -23.468 1.00 77.88 85 GLU A O 1
ATOM 687 N N . GLU A 1 86 ? 12.039 13.308 -21.871 1.00 85.94 86 GLU A N 1
ATOM 688 C CA . GLU A 1 86 ? 13.271 12.538 -21.669 1.00 85.94 86 GLU A CA 1
ATOM 689 C C . GLU A 1 86 ? 13.609 12.391 -20.186 1.00 85.94 86 GLU A C 1
ATOM 691 O O . GLU A 1 86 ? 13.344 13.283 -19.378 1.00 85.94 86 GLU A O 1
ATOM 696 N N . PHE A 1 87 ? 14.224 11.263 -19.823 1.00 91.62 87 PHE A N 1
ATOM 697 C CA . PHE A 1 87 ? 14.715 11.063 -18.465 1.00 91.62 87 PHE A CA 1
ATOM 698 C C . PHE A 1 87 ? 15.756 12.115 -18.072 1.00 91.62 87 PHE A C 1
ATOM 700 O O . PHE A 1 87 ? 16.565 12.567 -18.879 1.00 91.62 87 PHE A O 1
ATOM 707 N N . SER A 1 88 ? 15.782 12.450 -16.784 1.00 91.62 88 SER A N 1
ATOM 708 C CA . SER A 1 88 ? 16.747 13.397 -16.233 1.00 91.62 88 SER A CA 1
ATOM 709 C C . SER A 1 88 ? 18.192 12.932 -16.424 1.00 91.62 88 SER A C 1
ATOM 711 O O . SER A 1 88 ? 18.502 11.735 -16.398 1.00 91.62 88 SER A O 1
ATOM 713 N N . GLU A 1 89 ? 19.104 13.897 -16.530 1.00 90.88 89 GLU A N 1
ATOM 714 C CA . GLU A 1 89 ? 20.547 13.642 -16.578 1.00 90.88 89 GLU A CA 1
ATOM 715 C C . GLU A 1 89 ? 21.024 12.874 -15.336 1.00 90.88 89 GLU A C 1
ATOM 717 O O . GLU A 1 89 ? 21.830 11.949 -15.450 1.00 90.88 89 GLU A O 1
ATOM 722 N N . GLN A 1 90 ? 20.469 13.200 -14.162 1.00 91.75 90 GLN A N 1
ATOM 723 C CA . GLN A 1 90 ? 20.774 12.517 -12.905 1.00 91.75 90 GLN A CA 1
ATOM 724 C C . GLN A 1 90 ? 20.442 11.022 -12.986 1.00 91.75 90 GLN A C 1
ATOM 726 O O . GLN A 1 90 ? 21.312 10.185 -12.744 1.00 91.75 90 GLN A O 1
ATOM 731 N N . PHE A 1 91 ? 19.201 10.683 -13.357 1.00 93.56 91 PHE A N 1
ATOM 732 C CA . PHE A 1 91 ? 18.782 9.289 -13.498 1.00 93.56 91 PHE A CA 1
ATOM 733 C C . PHE A 1 91 ? 19.634 8.558 -14.538 1.00 93.56 91 PHE A C 1
ATOM 735 O O . PHE A 1 91 ? 20.129 7.462 -14.279 1.00 93.56 91 PHE A O 1
ATOM 742 N N . THR A 1 92 ? 19.831 9.181 -15.699 1.00 92.69 92 THR A N 1
ATOM 743 C CA . THR A 1 92 ? 20.557 8.590 -16.825 1.00 92.69 92 THR A CA 1
ATOM 744 C C . THR A 1 92 ? 22.012 8.295 -16.451 1.00 92.69 92 THR A C 1
ATOM 746 O O . THR A 1 92 ? 22.502 7.188 -16.682 1.00 92.69 92 THR A O 1
ATOM 749 N N . THR A 1 93 ? 22.685 9.237 -15.789 1.00 92.69 93 THR A N 1
ATOM 750 C CA . THR A 1 93 ? 24.064 9.074 -15.304 1.00 92.69 93 THR A CA 1
ATOM 751 C C . THR A 1 93 ? 24.170 7.942 -14.284 1.00 92.69 93 THR A C 1
ATOM 753 O O . THR A 1 93 ? 25.037 7.072 -14.409 1.00 92.69 93 THR A O 1
ATOM 756 N N . ASP A 1 94 ? 23.268 7.905 -13.300 1.00 92.88 94 ASP A N 1
ATOM 757 C CA . ASP A 1 94 ? 23.246 6.849 -12.285 1.00 92.88 94 ASP A CA 1
ATOM 758 C C . ASP A 1 94 ? 22.959 5.472 -12.901 1.00 92.88 94 ASP A C 1
ATOM 760 O O . ASP A 1 94 ? 23.561 4.469 -12.504 1.00 92.88 94 ASP A O 1
ATOM 764 N N . PHE A 1 95 ? 22.076 5.418 -13.899 1.00 94.25 95 PHE A N 1
ATOM 765 C CA . PHE A 1 95 ? 21.739 4.205 -14.631 1.00 94.25 95 PHE A CA 1
ATOM 766 C C . PHE A 1 95 ? 22.950 3.651 -15.394 1.00 94.25 95 PHE A C 1
ATOM 768 O O . PHE A 1 95 ? 23.350 2.509 -15.158 1.00 94.25 95 PHE A O 1
ATOM 775 N N . TYR A 1 96 ? 23.598 4.455 -16.243 1.00 92.25 96 TYR A N 1
ATOM 776 C CA . TYR A 1 96 ? 24.774 4.004 -16.999 1.00 92.25 96 TYR A CA 1
ATOM 777 C C . TYR A 1 96 ? 25.964 3.673 -16.096 1.00 92.25 96 TYR A C 1
ATOM 779 O O . TYR A 1 96 ? 26.706 2.726 -16.372 1.00 92.25 96 TYR A O 1
ATOM 787 N N . LYS A 1 97 ? 26.124 4.376 -14.970 1.00 91.12 97 LYS A N 1
ATOM 788 C CA . LYS A 1 97 ? 27.124 4.025 -13.957 1.00 91.12 97 LYS A CA 1
ATOM 789 C C . LYS A 1 97 ? 26.894 2.622 -13.390 1.00 91.12 97 LYS A C 1
ATOM 791 O O . LYS A 1 97 ? 27.855 1.877 -13.236 1.00 91.12 97 LYS A O 1
ATOM 796 N N . LYS A 1 98 ? 25.645 2.237 -13.108 1.00 90.44 98 LYS A N 1
ATOM 797 C CA . LYS A 1 98 ? 25.322 0.870 -12.664 1.00 90.44 98 LYS A CA 1
ATOM 798 C C . LYS A 1 98 ? 25.537 -0.158 -13.773 1.00 90.44 98 LYS A C 1
ATOM 800 O O . LYS A 1 98 ? 26.090 -1.216 -13.503 1.00 90.44 98 LYS A O 1
ATOM 805 N N . ILE A 1 99 ? 25.147 0.156 -15.009 1.00 90.44 99 ILE A N 1
ATOM 806 C CA . ILE A 1 99 ? 25.310 -0.757 -16.149 1.00 90.44 99 ILE A CA 1
ATOM 807 C C . ILE A 1 99 ? 26.786 -1.006 -16.478 1.00 90.44 99 ILE A C 1
ATOM 809 O O . ILE A 1 99 ? 27.181 -2.149 -16.658 1.00 90.44 99 ILE A O 1
ATOM 813 N N . SER A 1 100 ? 27.624 0.032 -16.496 1.00 85.69 100 SER A N 1
ATOM 814 C CA . SER A 1 100 ? 29.067 -0.091 -16.777 1.00 85.69 100 SER A CA 1
ATOM 815 C C . SER A 1 100 ? 29.847 -0.895 -15.730 1.00 85.69 100 SER A C 1
ATOM 817 O O . SER A 1 100 ? 30.946 -1.367 -16.009 1.00 85.69 100 SER A O 1
ATOM 819 N N . GLN A 1 101 ? 29.288 -1.075 -14.531 1.00 86.44 101 GLN A N 1
ATOM 820 C CA . GLN A 1 101 ? 29.851 -1.948 -13.499 1.00 86.44 101 GLN A CA 1
ATOM 821 C C . GLN A 1 101 ? 29.532 -3.432 -13.733 1.00 86.44 101 GLN A C 1
ATOM 823 O O . GLN A 1 101 ? 30.117 -4.291 -13.071 1.00 86.44 101 GLN A O 1
ATOM 828 N N . LEU A 1 102 ? 28.621 -3.750 -14.655 1.00 85.06 102 LEU A N 1
ATOM 829 C CA . LEU A 1 102 ? 28.270 -5.120 -15.006 1.00 85.06 102 LEU A CA 1
ATOM 830 C C . LEU A 1 102 ? 29.305 -5.668 -15.991 1.00 85.06 102 LEU A C 1
ATOM 832 O O . LEU A 1 102 ? 29.578 -5.075 -17.031 1.00 85.06 102 LEU A O 1
ATOM 836 N N . GLN A 1 103 ? 29.884 -6.822 -15.667 1.00 72.88 103 GLN A N 1
ATOM 837 C CA . GLN A 1 103 ? 30.799 -7.539 -16.559 1.00 72.88 103 GLN A CA 1
ATOM 838 C C . GLN A 1 103 ? 30.005 -8.404 -17.546 1.00 72.88 103 GLN A C 1
ATOM 840 O O . GLN A 1 103 ? 30.113 -9.628 -17.528 1.00 72.88 103 GLN A O 1
ATOM 845 N N . ASP A 1 104 ? 29.169 -7.772 -18.370 1.00 79.62 104 ASP A N 1
ATOM 846 C CA . ASP A 1 104 ? 28.337 -8.455 -19.362 1.00 79.62 104 ASP A CA 1
ATOM 847 C C . ASP A 1 104 ? 28.719 -8.016 -20.782 1.00 79.62 104 ASP A C 1
ATOM 849 O O . ASP A 1 104 ? 28.557 -6.855 -21.162 1.00 79.62 104 ASP A O 1
ATOM 853 N N . SER A 1 105 ? 29.257 -8.951 -21.569 1.00 71.06 105 SER A N 1
ATOM 854 C CA . SER A 1 105 ? 29.725 -8.698 -22.936 1.00 71.06 105 SER A CA 1
ATOM 855 C C . SER A 1 105 ? 28.602 -8.385 -23.927 1.00 71.06 105 SER A C 1
ATOM 857 O O . SER A 1 105 ? 28.873 -7.822 -24.993 1.00 71.06 105 SER A O 1
ATOM 859 N N . ASP A 1 106 ? 27.358 -8.730 -23.588 1.00 77.62 106 ASP A N 1
ATOM 860 C CA . ASP A 1 106 ? 26.202 -8.553 -24.467 1.00 77.62 106 ASP A CA 1
ATOM 861 C C . ASP A 1 106 ? 25.566 -7.159 -24.310 1.00 77.62 106 ASP A C 1
ATOM 863 O O . ASP A 1 106 ? 24.827 -6.695 -25.185 1.00 77.62 106 ASP A O 1
ATOM 867 N N . LEU A 1 107 ? 25.927 -6.424 -23.252 1.00 82.94 107 LEU A N 1
ATOM 868 C CA . LEU A 1 107 ? 25.468 -5.062 -22.975 1.00 82.94 107 LEU A CA 1
ATOM 869 C C . LEU A 1 107 ? 26.344 -3.996 -23.642 1.00 82.94 107 LEU A C 1
ATOM 871 O O . LEU A 1 107 ? 27.049 -3.221 -22.996 1.00 82.94 107 LEU A O 1
ATOM 875 N N . LYS A 1 108 ? 26.262 -3.910 -24.971 1.00 85.44 108 LYS A N 1
ATOM 876 C CA . LYS A 1 108 ? 26.879 -2.803 -25.720 1.00 85.44 108 LYS A CA 1
ATOM 877 C C . LYS A 1 108 ? 26.122 -1.495 -25.480 1.00 85.44 108 LYS A C 1
ATOM 879 O O . LYS A 1 108 ? 24.894 -1.489 -25.443 1.00 85.44 108 LYS A O 1
ATOM 884 N N . GLU A 1 109 ? 26.843 -0.376 -25.433 1.00 82.62 109 GLU A N 1
ATOM 885 C CA . GLU A 1 109 ? 26.287 0.961 -25.159 1.00 82.62 109 GLU A CA 1
ATOM 886 C C . GLU A 1 109 ? 25.076 1.310 -26.044 1.00 82.62 109 GLU A C 1
ATOM 888 O O . GLU A 1 109 ? 24.030 1.706 -25.537 1.00 82.62 109 GLU A O 1
ATOM 893 N N . GLY A 1 110 ? 25.156 1.054 -27.356 1.00 84.88 110 GLY A N 1
ATOM 894 C CA . GLY A 1 110 ? 24.042 1.307 -28.280 1.00 84.88 110 GLY A CA 1
ATOM 895 C C . GLY A 1 110 ? 22.794 0.445 -28.031 1.00 84.88 110 GLY A C 1
ATOM 896 O O . GLY A 1 110 ? 21.679 0.895 -28.287 1.00 84.88 110 GLY A O 1
ATOM 897 N N . ILE A 1 111 ? 22.958 -0.774 -27.501 1.00 87.12 111 ILE A N 1
ATOM 898 C CA . ILE A 1 111 ? 21.839 -1.658 -27.128 1.00 87.12 111 ILE A CA 1
ATOM 899 C C . ILE A 1 111 ? 21.168 -1.125 -25.862 1.00 87.12 111 ILE A C 1
ATOM 901 O O . ILE A 1 111 ? 19.943 -1.026 -25.807 1.00 87.12 111 ILE A O 1
ATOM 905 N N . VAL A 1 112 ? 21.969 -0.739 -24.866 1.00 90.12 112 VAL A N 1
ATOM 906 C CA . VAL A 1 112 ? 21.483 -0.165 -23.605 1.00 90.12 112 VAL A CA 1
ATOM 907 C C . VAL A 1 112 ? 20.727 1.138 -23.866 1.00 90.12 112 VAL A C 1
ATOM 909 O O . VAL A 1 112 ? 19.626 1.311 -23.349 1.00 90.12 112 VAL A O 1
ATOM 912 N N . PHE A 1 113 ? 21.262 2.008 -24.727 1.00 90.81 113 PHE A N 1
ATOM 913 C CA . PHE A 1 113 ? 20.609 3.252 -25.134 1.00 90.81 113 PHE A CA 1
ATOM 914 C C . PHE A 1 113 ? 19.246 3.009 -25.789 1.00 90.81 113 PHE A C 1
ATOM 916 O O . PHE A 1 113 ? 18.248 3.613 -25.396 1.00 90.81 113 PHE A O 1
ATOM 923 N N . MET A 1 114 ? 19.182 2.087 -26.754 1.00 92.50 114 MET A N 1
ATOM 924 C CA . MET A 1 114 ? 17.933 1.736 -27.431 1.00 92.50 114 MET A CA 1
ATOM 925 C C . MET A 1 114 ? 16.888 1.186 -26.449 1.00 92.50 114 MET A C 1
ATOM 927 O O . MET A 1 114 ? 15.732 1.602 -26.482 1.00 92.50 114 MET A O 1
ATOM 931 N N . GLN A 1 115 ? 17.291 0.285 -25.550 1.00 93.25 115 GLN A N 1
ATOM 932 C CA . GLN A 1 115 ? 16.384 -0.292 -24.558 1.00 93.25 115 GLN A CA 1
ATOM 933 C C . GLN A 1 115 ? 15.907 0.745 -23.538 1.00 93.25 115 GLN A C 1
ATOM 935 O O . GLN A 1 115 ? 14.735 0.732 -23.168 1.00 93.25 115 GLN A O 1
ATOM 940 N N . LEU A 1 116 ? 16.775 1.668 -23.116 1.00 93.19 116 LEU A N 1
ATOM 941 C CA . LEU A 1 116 ? 16.389 2.755 -22.220 1.00 93.19 116 LEU A CA 1
ATOM 942 C C . LEU A 1 116 ? 15.390 3.705 -22.889 1.00 93.19 116 LEU A C 1
ATOM 944 O O . LEU A 1 116 ? 14.448 4.149 -22.237 1.00 93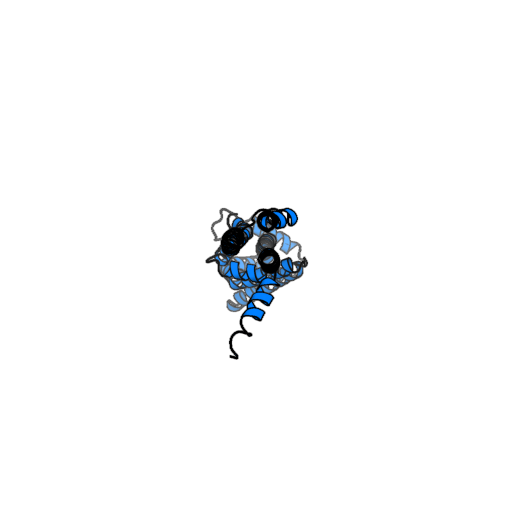.19 116 LEU A O 1
ATOM 948 N N . LYS A 1 117 ? 15.543 3.953 -24.194 1.00 92.56 117 LYS A N 1
ATOM 949 C CA . LYS A 1 117 ? 14.570 4.718 -24.976 1.00 92.56 117 LYS A CA 1
ATOM 950 C C . LYS A 1 117 ? 13.204 4.033 -25.013 1.00 92.56 117 LYS A C 1
ATOM 952 O O . LYS A 1 117 ? 12.212 4.681 -24.717 1.00 92.56 117 LYS A O 1
ATOM 957 N N . TYR A 1 118 ? 13.145 2.725 -25.276 1.00 92.12 118 TYR A N 1
ATOM 958 C CA . TYR A 1 118 ? 11.878 1.986 -25.201 1.00 92.12 118 TYR A CA 1
ATOM 959 C C . TYR A 1 118 ? 11.230 2.101 -23.818 1.00 92.12 118 TYR A C 1
ATOM 961 O O . TYR A 1 118 ? 10.034 2.333 -23.701 1.00 92.12 118 TYR A O 1
ATOM 969 N N . LEU A 1 119 ? 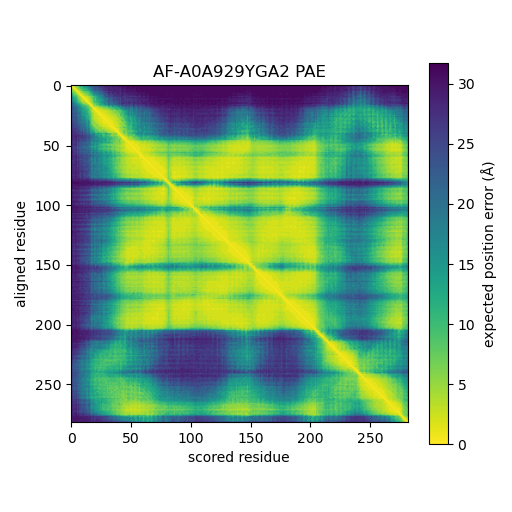12.020 1.988 -22.754 1.00 93.88 119 LEU A N 1
ATOM 970 C CA . LEU A 1 119 ? 11.512 2.125 -21.391 1.00 93.88 119 LEU A CA 1
ATOM 971 C C . LEU A 1 119 ? 11.002 3.544 -21.079 1.00 93.88 119 LEU A C 1
ATOM 973 O O . LEU A 1 119 ? 10.085 3.677 -20.273 1.00 93.88 119 LEU A O 1
ATOM 977 N N . ASN A 1 120 ? 11.562 4.581 -21.714 1.00 93.81 120 ASN A N 1
ATOM 978 C CA . ASN A 1 120 ? 11.055 5.956 -21.655 1.00 93.81 120 ASN A CA 1
ATOM 979 C C . ASN A 1 120 ? 9.734 6.103 -22.414 1.00 93.81 120 ASN A C 1
ATOM 981 O O . ASN A 1 120 ? 8.763 6.609 -21.859 1.00 93.81 120 ASN A O 1
ATOM 985 N N . ASP A 1 121 ? 9.681 5.601 -23.648 1.00 92.62 121 ASP A N 1
ATOM 986 C CA . ASP A 1 121 ? 8.513 5.724 -24.525 1.00 92.62 121 ASP A CA 1
ATOM 987 C C . ASP A 1 121 ? 7.266 5.047 -23.917 1.00 92.62 121 ASP A C 1
ATOM 989 O O . ASP A 1 121 ? 6.157 5.548 -24.076 1.00 92.62 121 ASP A O 1
ATOM 993 N N . TYR A 1 122 ? 7.454 3.955 -23.165 1.00 93.56 122 TYR A N 1
ATOM 994 C CA . TYR A 1 122 ? 6.387 3.219 -22.466 1.00 93.56 122 TYR A CA 1
ATOM 995 C C . TYR A 1 122 ? 6.315 3.514 -20.958 1.00 93.56 122 TYR A C 1
ATOM 997 O O . TYR A 1 122 ? 5.678 2.770 -20.204 1.00 93.56 122 TYR A O 1
ATOM 1005 N N . PHE A 1 123 ? 6.992 4.558 -20.467 1.00 93.62 123 PHE A N 1
ATOM 1006 C CA . PHE A 1 123 ? 7.120 4.802 -19.027 1.00 93.62 123 PHE A CA 1
ATOM 1007 C C . PHE A 1 123 ? 5.762 4.975 -18.335 1.00 93.62 123 PHE A C 1
ATOM 1009 O O . PHE A 1 123 ? 5.543 4.450 -17.238 1.00 93.62 123 PHE A O 1
ATOM 1016 N N . THR A 1 124 ? 4.831 5.677 -18.982 1.00 91.88 124 THR A N 1
ATOM 1017 C CA . THR A 1 124 ? 3.486 5.921 -18.446 1.00 91.88 124 THR A CA 1
ATOM 1018 C C . THR A 1 124 ? 2.718 4.614 -18.270 1.00 91.88 124 THR A C 1
ATOM 1020 O O . THR A 1 124 ? 2.221 4.331 -17.179 1.00 91.88 124 THR A O 1
ATOM 1023 N N . GLU A 1 125 ? 2.676 3.766 -19.295 1.00 93.56 125 GLU A N 1
ATOM 1024 C CA . GLU A 1 125 ? 2.010 2.465 -19.244 1.00 93.56 125 GLU A CA 1
ATOM 1025 C C . GLU A 1 125 ? 2.684 1.530 -18.233 1.00 93.56 125 GLU A C 1
ATOM 1027 O O . GLU A 1 125 ? 2.005 0.806 -17.496 1.00 93.56 125 GLU A O 1
ATOM 1032 N N . ILE A 1 126 ? 4.018 1.576 -18.146 1.00 93.75 126 ILE A N 1
ATOM 1033 C CA . ILE A 1 126 ? 4.789 0.851 -17.134 1.00 93.75 126 ILE A CA 1
ATOM 1034 C C . ILE A 1 126 ? 4.342 1.271 -15.731 1.00 93.75 126 ILE A C 1
ATOM 1036 O O . ILE A 1 126 ? 4.037 0.397 -14.911 1.00 93.75 126 ILE A O 1
ATOM 1040 N N . LEU A 1 127 ? 4.257 2.574 -15.442 1.00 92.38 127 LEU A N 1
ATOM 1041 C CA . LEU A 1 127 ? 3.776 3.074 -14.152 1.00 92.38 127 LEU A CA 1
ATOM 1042 C C . LEU A 1 127 ? 2.344 2.628 -13.865 1.00 92.38 127 LEU A C 1
ATOM 1044 O O . LEU A 1 127 ? 2.032 2.232 -12.737 1.00 92.38 127 LEU A O 1
ATOM 1048 N N . GLU A 1 128 ? 1.474 2.679 -14.871 1.00 91.81 128 GLU A N 1
ATOM 1049 C CA . GLU A 1 128 ? 0.072 2.322 -14.713 1.00 91.81 128 GLU A CA 1
ATOM 1050 C C . GLU A 1 128 ? -0.130 0.850 -14.364 1.00 91.81 128 GLU A C 1
ATOM 1052 O O . GLU A 1 128 ? -0.912 0.533 -13.463 1.00 91.81 128 GLU A O 1
ATOM 1057 N N . GLN A 1 129 ? 0.605 -0.043 -15.026 1.00 90.50 129 GLN A N 1
ATOM 1058 C CA . GLN A 1 129 ? 0.530 -1.488 -14.806 1.00 90.50 129 GLN A CA 1
ATOM 1059 C C . GLN A 1 129 ? 1.239 -1.926 -13.519 1.00 90.50 129 GLN A C 1
ATOM 1061 O O . GLN A 1 129 ? 0.784 -2.848 -12.821 1.00 90.50 129 GLN A O 1
ATOM 1066 N N . SER A 1 130 ? 2.350 -1.264 -13.198 1.00 89.81 130 SER A N 1
ATOM 1067 C CA . SER A 1 130 ? 3.218 -1.621 -12.074 1.00 89.81 130 SER A CA 1
ATOM 1068 C C . SER A 1 130 ? 2.669 -1.113 -10.745 1.00 89.81 130 SER A C 1
ATOM 1070 O O . SER A 1 130 ? 2.614 -1.869 -9.773 1.00 89.81 130 SER A O 1
ATOM 1072 N N . ILE A 1 131 ? 2.200 0.136 -10.709 1.00 92.00 131 ILE A N 1
ATOM 1073 C CA . ILE A 1 131 ? 1.676 0.792 -9.509 1.00 92.00 131 ILE A CA 1
ATOM 1074 C C . ILE A 1 131 ? 0.190 1.042 -9.730 1.00 92.00 131 ILE A C 1
ATOM 1076 O O . ILE A 1 131 ? -0.216 2.115 -10.164 1.00 92.00 131 ILE A O 1
ATOM 1080 N N . ASN A 1 132 ? -0.641 0.045 -9.442 1.00 92.06 132 ASN A N 1
ATOM 1081 C CA . ASN A 1 132 ? -2.094 0.147 -9.556 1.00 92.06 132 ASN A CA 1
ATOM 1082 C C . ASN A 1 132 ? -2.784 -0.110 -8.213 1.00 92.06 132 ASN A C 1
ATOM 1084 O O . ASN A 1 132 ? -2.167 -0.581 -7.257 1.00 92.06 132 ASN A O 1
ATOM 1088 N N . GLN A 1 133 ? -4.074 0.214 -8.145 1.00 90.94 133 GLN A N 1
ATOM 1089 C CA . GLN A 1 133 ? -4.840 0.134 -6.904 1.00 90.94 133 GLN A CA 1
ATOM 1090 C C . GLN A 1 133 ? -4.923 -1.294 -6.350 1.00 90.94 133 GLN A C 1
ATOM 1092 O O . GLN A 1 133 ? -4.753 -1.484 -5.150 1.00 90.94 133 GLN A O 1
ATOM 1097 N N . GLU A 1 134 ? -5.142 -2.296 -7.201 1.00 90.88 134 GLU A N 1
ATOM 1098 C CA . GLU A 1 134 ? -5.252 -3.701 -6.790 1.00 90.88 134 GLU A CA 1
ATOM 1099 C C . GLU A 1 134 ? -3.950 -4.214 -6.153 1.00 90.88 134 GLU A C 1
ATOM 1101 O O . GLU A 1 134 ? -3.960 -4.802 -5.065 1.00 90.88 134 GLU A O 1
ATOM 1106 N N . ALA A 1 135 ? -2.815 -3.922 -6.792 1.00 88.94 135 ALA A N 1
ATOM 1107 C CA . ALA A 1 135 ? -1.493 -4.247 -6.276 1.00 88.94 135 ALA A CA 1
ATOM 1108 C C . ALA A 1 135 ? -1.217 -3.509 -4.960 1.00 88.94 135 ALA A C 1
ATOM 1110 O O . ALA A 1 135 ? -0.719 -4.112 -4.010 1.00 88.94 135 ALA A O 1
ATOM 1111 N N . TYR A 1 136 ? -1.594 -2.228 -4.869 1.00 90.44 136 TYR A N 1
ATOM 1112 C CA . TYR A 1 136 ? -1.431 -1.433 -3.652 1.00 90.44 136 TYR A CA 1
ATOM 1113 C C . TYR A 1 136 ? -2.211 -2.009 -2.472 1.00 90.44 136 TYR A C 1
ATOM 1115 O O . TYR A 1 136 ? -1.648 -2.158 -1.391 1.00 90.44 136 TYR A O 1
ATOM 1123 N N . VAL A 1 137 ? -3.482 -2.368 -2.679 1.00 91.44 137 VAL A N 1
ATOM 1124 C CA . VAL A 1 137 ? -4.322 -2.995 -1.648 1.00 91.44 137 VAL A CA 1
ATOM 1125 C C . VAL A 1 137 ? -3.691 -4.304 -1.184 1.00 91.44 137 VAL A C 1
ATOM 1127 O O . VAL A 1 137 ? -3.537 -4.523 0.015 1.00 91.44 137 VAL A O 1
ATOM 1130 N N . THR A 1 138 ? -3.277 -5.152 -2.126 1.00 91.00 138 THR A N 1
ATOM 1131 C CA . THR A 1 138 ? -2.703 -6.469 -1.824 1.00 91.00 138 THR A CA 1
ATOM 1132 C C . THR A 1 138 ? -1.400 -6.355 -1.038 1.00 91.00 138 THR A C 1
ATOM 1134 O O . THR A 1 138 ? -1.257 -6.975 0.019 1.00 91.00 138 THR A O 1
ATOM 1137 N N . HIS A 1 139 ? -0.454 -5.546 -1.522 1.00 90.50 139 HIS A N 1
ATOM 1138 C CA . HIS A 1 139 ? 0.831 -5.379 -0.856 1.00 90.50 139 HIS A CA 1
ATOM 1139 C C . HIS A 1 139 ? 0.662 -4.685 0.496 1.00 90.50 139 HIS A C 1
ATOM 1141 O O . HIS A 1 139 ? 1.139 -5.222 1.491 1.00 90.50 139 HIS A O 1
ATOM 1147 N N . LEU A 1 140 ? -0.073 -3.569 0.579 1.00 89.81 140 LEU A N 1
ATOM 1148 C CA . LEU A 1 140 ? -0.258 -2.859 1.848 1.00 89.81 140 LEU A CA 1
ATOM 1149 C C . LEU A 1 140 ? -0.933 -3.742 2.902 1.00 89.81 140 LEU A C 1
ATOM 1151 O O . LEU A 1 140 ? -0.479 -3.775 4.041 1.00 89.81 140 LEU A O 1
ATOM 1155 N N . ASN A 1 141 ? -1.959 -4.511 2.529 1.00 90.31 141 ASN A N 1
ATOM 1156 C CA . ASN A 1 141 ? -2.609 -5.438 3.456 1.00 90.31 141 ASN A CA 1
ATOM 1157 C C . ASN A 1 141 ? -1.627 -6.479 4.000 1.00 90.31 141 ASN A C 1
ATOM 1159 O O . ASN A 1 141 ? -1.641 -6.752 5.196 1.00 90.31 141 ASN A O 1
ATOM 1163 N N . ARG A 1 142 ? -0.732 -7.004 3.154 1.00 88.19 142 ARG A N 1
ATOM 1164 C CA . ARG A 1 142 ? 0.315 -7.937 3.583 1.00 88.19 142 ARG A CA 1
ATOM 1165 C C . ARG A 1 142 ? 1.322 -7.280 4.530 1.00 88.19 142 ARG A C 1
ATOM 1167 O O . ARG A 1 142 ? 1.714 -7.905 5.509 1.00 88.19 142 ARG A O 1
ATOM 1174 N N . PHE A 1 143 ? 1.722 -6.034 4.272 1.00 87.25 143 PHE A N 1
ATOM 1175 C CA . PHE A 1 143 ? 2.587 -5.274 5.183 1.00 87.25 143 PHE A CA 1
ATOM 1176 C C . PHE A 1 143 ? 1.914 -5.021 6.536 1.00 87.25 143 PHE A C 1
ATOM 1178 O O . PHE A 1 143 ? 2.554 -5.179 7.575 1.00 87.25 143 PHE A O 1
ATOM 1185 N N . LEU A 1 144 ? 0.625 -4.672 6.535 1.00 86.56 144 LEU A N 1
ATOM 1186 C CA . LEU A 1 144 ? -0.156 -4.523 7.761 1.00 86.56 144 LEU A CA 1
ATOM 1187 C C . LEU A 1 144 ? -0.232 -5.854 8.517 1.00 86.56 144 LEU A C 1
ATOM 1189 O O . LEU A 1 144 ? 0.059 -5.878 9.707 1.00 86.56 144 LEU A O 1
ATOM 1193 N N . ASP A 1 145 ? -0.542 -6.960 7.839 1.00 86.06 145 ASP A N 1
ATOM 1194 C CA . ASP A 1 145 ? -0.616 -8.287 8.463 1.00 86.06 145 ASP A CA 1
ATOM 1195 C C . ASP A 1 145 ? 0.713 -8.690 9.116 1.00 86.06 145 ASP A C 1
ATOM 1197 O O . ASP A 1 145 ? 0.722 -9.123 10.269 1.00 86.06 145 ASP A O 1
ATOM 1201 N N . LEU A 1 146 ? 1.841 -8.478 8.429 1.00 82.81 146 LEU A N 1
ATOM 1202 C CA . LEU A 1 146 ? 3.165 -8.740 8.996 1.00 82.81 146 LEU A CA 1
ATOM 1203 C C . LEU A 1 146 ? 3.439 -7.882 10.229 1.00 82.81 146 LEU A C 1
ATOM 1205 O O . LEU A 1 146 ? 3.814 -8.426 11.270 1.00 82.81 146 LEU A O 1
ATOM 1209 N N . ARG A 1 147 ? 3.160 -6.576 10.153 1.00 79.94 147 ARG A N 1
ATOM 1210 C CA . ARG A 1 147 ? 3.303 -5.675 11.298 1.00 79.94 147 ARG A CA 1
ATOM 1211 C C . ARG A 1 147 ? 2.465 -6.139 12.489 1.00 79.94 147 ARG A C 1
ATOM 1213 O O . ARG A 1 147 ? 2.993 -6.250 13.590 1.00 79.94 147 ARG A O 1
ATOM 1220 N N . PHE A 1 148 ? 1.171 -6.392 12.293 1.00 78.69 148 PHE A N 1
ATOM 1221 C CA . PHE A 1 148 ? 0.279 -6.807 13.381 1.00 78.69 148 PHE A CA 1
ATOM 1222 C C . PHE A 1 148 ? 0.632 -8.201 13.925 1.00 78.69 148 PHE A C 1
ATOM 1224 O O . PHE A 1 148 ? 0.318 -8.498 15.073 1.00 78.69 148 PHE A O 1
ATOM 1231 N N . SER A 1 149 ? 1.326 -9.034 13.141 1.00 78.88 149 SER A N 1
ATOM 1232 C CA . SER A 1 149 ? 1.882 -10.316 13.593 1.00 78.88 149 SER A CA 1
ATOM 1233 C C . SER A 1 149 ? 3.244 -10.211 14.300 1.00 78.88 149 SER A C 1
ATOM 1235 O O . SER A 1 149 ? 3.749 -11.225 14.779 1.00 78.88 149 SER A O 1
ATOM 1237 N N . GLY A 1 150 ? 3.844 -9.015 14.371 1.00 73.25 150 GLY A N 1
ATOM 1238 C CA . GLY A 1 150 ? 5.170 -8.798 14.962 1.00 73.25 150 GLY A CA 1
ATOM 1239 C C . GLY A 1 150 ? 6.327 -9.361 14.130 1.00 73.25 150 GLY A C 1
ATOM 1240 O O . GLY A 1 150 ? 7.370 -9.699 14.684 1.00 73.25 150 GLY A O 1
ATOM 1241 N N . GLN A 1 151 ? 6.138 -9.522 12.817 1.00 73.44 151 GLN A N 1
ATOM 1242 C CA . GLN A 1 151 ? 7.170 -10.006 11.903 1.00 73.44 151 GLN A CA 1
ATOM 1243 C C . GLN A 1 151 ? 7.823 -8.849 11.145 1.00 73.44 151 GLN A C 1
ATOM 1245 O O . GLN A 1 151 ? 7.144 -8.109 10.438 1.00 73.44 151 GLN A O 1
ATOM 1250 N N . ASP A 1 152 ? 9.155 -8.780 11.201 1.00 66.88 152 ASP A N 1
ATOM 1251 C CA . ASP A 1 152 ? 9.934 -7.697 10.580 1.00 66.88 152 ASP A CA 1
ATOM 1252 C C . ASP A 1 152 ? 10.632 -8.097 9.262 1.00 66.88 152 ASP A C 1
ATOM 1254 O O . ASP A 1 152 ? 11.427 -7.339 8.702 1.00 66.88 152 ASP A O 1
ATOM 1258 N N . ASN A 1 153 ? 10.372 -9.298 8.725 1.00 67.44 153 ASN A N 1
ATOM 1259 C CA . ASN A 1 153 ? 11.060 -9.785 7.520 1.00 67.44 153 ASN A CA 1
ATOM 1260 C C . ASN A 1 153 ? 10.415 -9.286 6.209 1.00 67.44 153 ASN A C 1
ATOM 1262 O O . ASN A 1 153 ? 9.864 -10.054 5.412 1.00 67.44 153 ASN A O 1
ATOM 1266 N N . PHE A 1 154 ? 10.527 -7.981 5.968 1.00 71.19 154 PHE A N 1
ATOM 1267 C CA . PHE A 1 154 ? 9.992 -7.307 4.778 1.00 71.19 154 PHE A CA 1
ATOM 1268 C C . PHE A 1 154 ? 10.832 -7.510 3.508 1.00 71.19 154 PHE A C 1
ATOM 1270 O O . PHE A 1 154 ? 10.340 -7.289 2.399 1.00 71.19 154 PHE A O 1
ATOM 1277 N N . ASN A 1 155 ? 12.071 -7.996 3.639 1.00 73.19 155 ASN A N 1
ATOM 1278 C CA . ASN A 1 155 ? 12.975 -8.207 2.502 1.00 73.19 155 ASN A CA 1
ATOM 1279 C C . ASN A 1 155 ? 12.386 -9.179 1.470 1.00 73.19 155 ASN A C 1
ATOM 1281 O O . ASN A 1 155 ? 12.496 -8.946 0.267 1.00 73.19 155 ASN A O 1
ATOM 1285 N N . SER A 1 156 ? 11.684 -10.216 1.939 1.00 79.50 156 SER A N 1
ATOM 1286 C CA . SER A 1 156 ? 10.971 -11.160 1.069 1.00 79.50 156 SER A CA 1
ATOM 1287 C C . SER A 1 156 ? 9.913 -10.475 0.191 1.00 79.50 156 SER A C 1
ATOM 1289 O O . SER A 1 156 ? 9.743 -10.840 -0.974 1.00 79.50 156 SER A O 1
ATOM 1291 N N . ILE A 1 157 ? 9.250 -9.434 0.708 1.00 82.44 157 ILE A N 1
ATOM 1292 C CA . ILE A 1 157 ? 8.253 -8.669 -0.043 1.00 82.44 157 ILE A CA 1
ATOM 1293 C C . ILE A 1 157 ? 8.923 -7.738 -1.050 1.00 82.44 157 ILE A C 1
ATOM 1295 O O . ILE A 1 157 ? 8.435 -7.640 -2.172 1.00 82.44 157 ILE A O 1
ATOM 1299 N N . LYS A 1 158 ? 10.054 -7.102 -0.709 1.00 88.38 158 LYS A N 1
ATOM 1300 C CA . LYS A 1 158 ? 10.799 -6.271 -1.675 1.00 88.38 158 LYS A CA 1
ATOM 1301 C C . LYS A 1 158 ? 11.167 -7.081 -2.920 1.00 88.38 158 LYS A C 1
ATOM 1303 O O . LYS A 1 158 ? 10.922 -6.635 -4.039 1.00 88.38 158 LYS A O 1
ATOM 1308 N N . THR A 1 159 ? 11.687 -8.294 -2.727 1.00 88.50 159 THR A N 1
ATOM 1309 C CA . THR A 1 159 ? 12.011 -9.211 -3.828 1.00 88.50 159 THR A CA 1
ATOM 1310 C C . THR A 1 159 ? 10.765 -9.631 -4.607 1.00 88.50 159 THR A C 1
ATOM 1312 O O . THR A 1 159 ? 10.788 -9.636 -5.836 1.00 88.50 159 THR A O 1
ATOM 1315 N N . GLN A 1 160 ? 9.656 -9.934 -3.925 1.00 87.62 160 GLN A N 1
ATOM 1316 C CA . GLN A 1 160 ? 8.396 -10.283 -4.588 1.00 87.62 160 GLN A CA 1
ATOM 1317 C C . GLN A 1 160 ? 7.857 -9.131 -5.452 1.00 87.62 160 GLN A C 1
ATOM 1319 O O . GLN A 1 160 ? 7.439 -9.365 -6.586 1.00 87.62 160 GLN A O 1
ATOM 1324 N N . ILE A 1 161 ? 7.888 -7.899 -4.936 1.00 90.50 161 ILE A N 1
ATOM 1325 C CA . ILE A 1 161 ? 7.489 -6.690 -5.665 1.00 90.50 161 ILE A CA 1
ATOM 1326 C C . ILE A 1 161 ? 8.369 -6.517 -6.900 1.00 90.50 161 ILE A C 1
ATOM 1328 O O . ILE A 1 161 ? 7.838 -6.323 -7.989 1.00 90.50 161 ILE A O 1
ATOM 1332 N N . ASN A 1 162 ? 9.690 -6.642 -6.744 1.00 91.81 162 ASN A N 1
ATOM 1333 C CA . ASN A 1 162 ? 10.633 -6.526 -7.852 1.00 91.81 162 ASN A CA 1
ATOM 1334 C C . ASN A 1 162 ? 10.339 -7.542 -8.964 1.00 91.81 162 ASN A C 1
ATOM 1336 O O . ASN A 1 162 ? 10.196 -7.165 -10.122 1.00 91.81 162 ASN A O 1
ATOM 1340 N N . ASN A 1 163 ? 10.173 -8.816 -8.605 1.00 91.25 163 ASN A N 1
ATOM 1341 C CA . ASN A 1 163 ? 9.918 -9.882 -9.576 1.00 91.25 163 ASN A CA 1
ATOM 1342 C C . ASN A 1 163 ? 8.555 -9.718 -10.267 1.00 91.25 163 ASN A C 1
ATOM 1344 O O . ASN A 1 163 ? 8.445 -9.921 -11.472 1.00 91.25 163 ASN A O 1
ATOM 1348 N N . SER A 1 164 ? 7.522 -9.323 -9.515 1.00 90.50 164 SER A N 1
ATOM 1349 C CA . SER A 1 164 ? 6.186 -9.047 -10.057 1.00 90.50 164 SER A CA 1
ATOM 1350 C C . SER A 1 164 ? 6.203 -7.862 -11.027 1.00 90.50 164 SER A C 1
ATOM 1352 O O . SER A 1 164 ? 5.592 -7.919 -12.092 1.00 90.50 164 SER A O 1
ATOM 1354 N N . MET A 1 165 ? 6.940 -6.803 -10.687 1.00 92.44 165 MET A N 1
ATOM 1355 C CA . MET A 1 165 ? 7.081 -5.614 -11.525 1.00 92.44 165 MET A CA 1
ATOM 1356 C C . MET A 1 165 ? 7.867 -5.915 -12.805 1.00 92.44 165 MET A C 1
ATOM 1358 O O . MET A 1 165 ? 7.401 -5.568 -13.886 1.00 92.44 165 MET A O 1
ATOM 1362 N N . ALA A 1 166 ? 8.988 -6.634 -12.698 1.00 92.19 166 ALA A N 1
ATOM 1363 C CA . ALA A 1 166 ? 9.761 -7.085 -13.854 1.00 92.19 166 ALA A CA 1
ATOM 1364 C C . ALA A 1 166 ? 8.908 -7.927 -14.807 1.00 92.19 166 ALA A C 1
ATOM 1366 O O . ALA A 1 166 ? 8.799 -7.588 -15.980 1.00 92.19 166 ALA A O 1
ATOM 1367 N N . ALA A 1 167 ? 8.194 -8.930 -14.287 1.00 91.31 167 ALA A N 1
ATOM 1368 C CA . ALA A 1 167 ? 7.329 -9.782 -15.099 1.00 91.31 167 ALA A CA 1
ATOM 1369 C C . ALA A 1 167 ? 6.212 -9.001 -15.815 1.00 91.31 167 ALA A C 1
ATOM 1371 O O . ALA A 1 167 ? 5.898 -9.288 -16.969 1.00 91.31 167 ALA A O 1
ATOM 1372 N N . LYS A 1 168 ? 5.612 -8.003 -15.153 1.00 91.56 168 LYS A N 1
ATOM 1373 C CA . LYS A 1 168 ? 4.588 -7.144 -15.769 1.00 91.56 168 LYS A CA 1
ATOM 1374 C C . LYS A 1 168 ? 5.152 -6.282 -16.893 1.00 91.56 168 LYS A C 1
ATOM 1376 O O . LYS A 1 168 ? 4.492 -6.135 -17.920 1.00 91.56 168 LYS A O 1
ATOM 1381 N N . ILE A 1 169 ? 6.341 -5.717 -16.701 1.00 92.06 169 ILE A N 1
ATOM 1382 C CA . ILE A 1 169 ? 6.994 -4.879 -17.710 1.00 92.06 169 ILE A CA 1
ATOM 1383 C C . ILE A 1 169 ? 7.447 -5.738 -18.890 1.00 92.06 169 ILE A C 1
ATOM 1385 O O . ILE A 1 169 ? 7.160 -5.385 -20.029 1.00 92.06 169 ILE A O 1
ATOM 1389 N N . ASP A 1 170 ? 8.033 -6.907 -18.633 1.00 89.62 170 ASP A N 1
ATOM 1390 C CA . ASP A 1 170 ? 8.370 -7.879 -19.675 1.00 89.62 170 ASP A CA 1
ATOM 1391 C C . ASP A 1 170 ? 7.135 -8.286 -20.482 1.00 89.62 170 ASP A C 1
ATOM 1393 O O . ASP A 1 170 ? 7.163 -8.297 -21.711 1.00 89.62 170 ASP A O 1
ATOM 1397 N N . GLN A 1 171 ? 6.013 -8.564 -19.811 1.00 91.31 171 GLN A N 1
ATOM 1398 C CA . GLN A 1 171 ? 4.762 -8.898 -20.487 1.00 91.31 171 GLN A CA 1
ATOM 1399 C C . GLN A 1 171 ? 4.223 -7.730 -21.325 1.00 91.31 171 GLN A C 1
ATOM 1401 O O . GLN A 1 171 ? 3.672 -7.960 -22.403 1.00 91.31 171 GLN A O 1
ATOM 1406 N N . LEU A 1 172 ? 4.342 -6.494 -20.837 1.00 92.69 172 LEU A N 1
ATOM 1407 C CA . LEU A 1 172 ? 3.926 -5.297 -21.563 1.00 92.69 172 LEU A CA 1
ATOM 1408 C C . LEU A 1 172 ? 4.773 -5.103 -22.827 1.00 92.69 172 LEU A C 1
ATOM 1410 O O . LEU A 1 172 ? 4.222 -5.018 -23.919 1.00 92.69 172 LEU A O 1
ATOM 1414 N N . LEU A 1 173 ? 6.097 -5.119 -22.691 1.00 90.62 173 LEU A N 1
ATOM 1415 C CA . LEU A 1 173 ? 7.028 -4.909 -23.799 1.00 90.62 173 LEU A CA 1
ATOM 1416 C C . LEU A 1 173 ? 6.995 -6.061 -24.812 1.00 90.62 173 LEU A C 1
ATOM 1418 O O . LEU A 1 173 ? 7.063 -5.831 -26.019 1.00 90.62 173 LEU A O 1
ATOM 1422 N N . SER A 1 174 ? 6.788 -7.295 -24.348 1.00 89.75 174 SER A N 1
ATOM 1423 C CA . SER A 1 174 ? 6.655 -8.465 -25.218 1.00 89.75 174 SER A CA 1
ATOM 1424 C C . SER A 1 174 ? 5.446 -8.369 -26.157 1.00 89.75 174 SER A C 1
ATOM 1426 O O . SER A 1 174 ? 5.541 -8.803 -27.308 1.00 89.75 174 SER A O 1
ATOM 1428 N N . LYS A 1 175 ? 4.335 -7.745 -25.729 1.00 90.62 175 LYS A N 1
ATOM 1429 C CA . LYS A 1 175 ? 3.177 -7.482 -26.612 1.00 90.62 175 LYS A CA 1
ATOM 1430 C C . LYS A 1 175 ? 3.547 -6.576 -27.785 1.00 90.62 175 LYS A C 1
ATOM 1432 O O . LYS A 1 175 ? 3.076 -6.796 -28.896 1.00 90.62 175 LYS A O 1
ATOM 1437 N N . GLU A 1 176 ? 4.450 -5.637 -27.542 1.00 88.00 176 GLU A N 1
ATOM 1438 C CA . GLU A 1 176 ? 4.991 -4.702 -28.531 1.00 88.00 176 GLU A CA 1
ATOM 1439 C C . GLU A 1 176 ? 6.200 -5.281 -29.290 1.00 88.00 176 GLU A C 1
ATOM 1441 O O . GLU A 1 176 ? 6.822 -4.602 -30.103 1.00 88.00 176 GLU A O 1
ATOM 1446 N N . ARG A 1 177 ? 6.530 -6.564 -29.061 1.00 88.06 177 ARG A N 1
ATOM 1447 C CA . ARG A 1 177 ? 7.697 -7.272 -29.622 1.00 88.06 177 ARG A CA 1
ATOM 1448 C C . ARG A 1 177 ? 9.039 -6.639 -29.245 1.00 88.06 177 ARG A C 1
ATOM 1450 O O . ARG A 1 177 ? 10.035 -6.841 -29.938 1.00 88.06 177 ARG A O 1
ATOM 1457 N N . LEU A 1 178 ? 9.071 -5.911 -28.134 1.00 89.38 178 LEU A N 1
ATOM 1458 C CA . LEU A 1 178 ? 10.277 -5.341 -27.556 1.00 89.38 178 LEU A CA 1
ATOM 1459 C C . LEU A 1 178 ? 10.830 -6.309 -26.508 1.00 89.38 178 LEU A C 1
ATOM 1461 O O . LEU A 1 178 ? 10.091 -6.858 -25.692 1.00 89.38 178 LEU A O 1
ATOM 1465 N N . SER A 1 179 ? 12.143 -6.520 -26.536 1.00 86.62 179 SER A N 1
ATOM 1466 C CA . SER A 1 179 ? 12.854 -7.322 -25.542 1.00 86.62 179 SER A CA 1
ATOM 1467 C C . SER A 1 179 ? 13.902 -6.449 -24.877 1.00 86.62 179 SER A C 1
ATOM 1469 O O . SER A 1 179 ? 14.731 -5.839 -25.553 1.00 86.62 179 SER A O 1
ATOM 1471 N N . VAL A 1 180 ? 13.880 -6.417 -23.550 1.00 89.12 180 VAL A N 1
ATOM 1472 C CA . VAL A 1 180 ? 14.863 -5.697 -22.742 1.00 89.12 180 VAL A CA 1
ATOM 1473 C C . VAL A 1 180 ? 15.764 -6.716 -22.066 1.00 89.12 180 VAL A C 1
ATOM 1475 O O . VAL A 1 180 ? 15.316 -7.775 -21.633 1.00 89.12 180 VAL A O 1
ATOM 1478 N N . HIS A 1 181 ? 17.057 -6.420 -22.001 1.00 90.94 181 HIS A N 1
ATOM 1479 C CA . HIS A 1 181 ? 17.996 -7.286 -21.311 1.00 90.94 181 HIS A CA 1
ATOM 1480 C C . HIS A 1 181 ? 17.658 -7.314 -19.807 1.00 90.94 181 HIS A C 1
ATOM 1482 O O . HIS A 1 181 ? 17.463 -6.244 -19.221 1.00 90.94 181 HIS A O 1
ATOM 1488 N N . PRO A 1 182 ? 17.645 -8.478 -19.131 1.00 89.19 182 PRO A N 1
ATOM 1489 C CA . PRO A 1 182 ? 17.213 -8.574 -17.732 1.00 89.19 182 PRO A CA 1
ATOM 1490 C C . PRO A 1 182 ? 17.952 -7.627 -16.778 1.00 89.19 182 PRO A C 1
ATOM 1492 O O . PRO A 1 182 ? 17.369 -7.090 -15.837 1.00 89.19 182 PRO A O 1
ATOM 1495 N N . GLN A 1 183 ? 19.238 -7.377 -17.034 1.00 90.44 183 GLN A N 1
ATOM 1496 C CA . GLN A 1 183 ? 20.042 -6.451 -16.235 1.00 90.44 183 GLN A CA 1
ATOM 1497 C C . GLN A 1 183 ? 19.678 -4.976 -16.472 1.00 90.44 183 GLN A C 1
ATOM 1499 O O . GLN A 1 183 ? 19.667 -4.195 -15.520 1.00 90.44 183 GLN A O 1
ATOM 1504 N N . VAL A 1 184 ? 19.341 -4.596 -17.710 1.00 91.50 184 VAL A N 1
ATOM 1505 C CA . VAL A 1 184 ? 18.839 -3.251 -18.047 1.00 91.50 184 VAL A CA 1
ATOM 1506 C C . VAL A 1 184 ? 17.506 -3.034 -17.345 1.00 91.50 184 VAL A C 1
ATOM 1508 O O . VAL A 1 184 ? 17.340 -2.045 -16.633 1.00 91.50 184 VAL A O 1
ATOM 1511 N N . LEU A 1 185 ? 16.603 -4.012 -17.445 1.00 92.62 185 LEU A N 1
ATOM 1512 C CA . LEU A 1 185 ? 15.297 -3.960 -16.800 1.00 92.62 185 LEU A CA 1
ATOM 1513 C C . LEU A 1 185 ? 15.406 -3.877 -15.272 1.00 92.62 185 LEU A C 1
ATOM 1515 O O . LEU A 1 185 ? 14.762 -3.038 -14.651 1.00 92.62 185 LEU A O 1
ATOM 1519 N N . THR A 1 186 ? 16.256 -4.699 -14.655 1.00 91.12 186 THR A N 1
ATOM 1520 C CA . THR A 1 186 ? 16.442 -4.705 -13.194 1.00 91.12 186 THR A CA 1
ATOM 1521 C C . THR A 1 186 ? 16.953 -3.356 -12.685 1.00 91.12 186 THR A C 1
ATOM 1523 O O . THR A 1 186 ? 16.428 -2.819 -11.709 1.00 91.12 186 THR A O 1
ATOM 1526 N N . ASN A 1 187 ? 17.951 -2.774 -13.358 1.00 91.81 187 ASN A N 1
ATOM 1527 C CA . 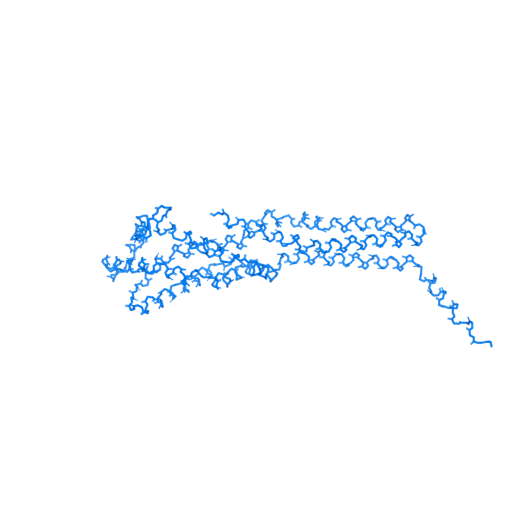ASN A 1 187 ? 18.482 -1.463 -12.984 1.00 91.81 187 ASN A CA 1
ATOM 1528 C C . ASN A 1 187 ? 17.473 -0.341 -13.229 1.00 91.81 187 ASN A C 1
ATOM 1530 O O . ASN A 1 187 ? 17.399 0.591 -12.427 1.00 91.81 187 ASN A O 1
ATOM 1534 N N . PHE A 1 188 ? 16.679 -0.457 -14.293 1.00 94.56 188 PHE A N 1
ATOM 1535 C CA . PHE A 1 188 ? 15.615 0.483 -14.600 1.00 94.56 188 PHE A CA 1
ATOM 1536 C C . PHE A 1 188 ? 14.505 0.431 -13.554 1.00 94.56 188 PHE A C 1
ATOM 1538 O O . PHE A 1 188 ? 14.050 1.480 -13.132 1.00 94.56 188 PHE A O 1
ATOM 1545 N N . ILE A 1 189 ? 14.091 -0.751 -13.095 1.00 94.31 189 ILE A N 1
ATOM 1546 C CA . ILE A 1 189 ? 12.999 -0.932 -12.124 1.00 94.31 189 ILE A CA 1
ATOM 1547 C C . ILE A 1 189 ? 13.422 -0.571 -10.693 1.00 94.31 189 ILE A C 1
ATOM 1549 O O . ILE A 1 189 ? 12.587 -0.156 -9.886 1.00 94.31 189 ILE A O 1
ATOM 1553 N N . SER A 1 190 ? 14.705 -0.723 -10.354 1.00 93.06 190 SER A N 1
ATOM 1554 C CA . SER A 1 190 ? 15.201 -0.575 -8.980 1.00 93.06 190 SER A CA 1
ATOM 1555 C C . SER A 1 190 ? 14.750 0.725 -8.284 1.00 93.06 190 SER A C 1
ATOM 1557 O O . SER A 1 190 ? 14.253 0.619 -7.161 1.00 93.06 190 SER A O 1
ATOM 1559 N N . PRO A 1 191 ? 14.850 1.928 -8.889 1.00 92.00 191 PRO A N 1
ATOM 1560 C CA . PRO A 1 191 ? 14.381 3.165 -8.257 1.00 92.00 191 PRO A CA 1
ATOM 1561 C C . PRO A 1 191 ? 12.866 3.180 -8.005 1.00 92.00 191 PRO A C 1
ATOM 1563 O O . PRO A 1 191 ? 12.419 3.621 -6.947 1.00 92.00 191 PRO A O 1
ATOM 1566 N N . MET A 1 192 ? 12.068 2.653 -8.941 1.00 94.12 192 MET A N 1
ATOM 1567 C CA . MET A 1 192 ? 10.615 2.530 -8.794 1.00 94.12 192 MET A CA 1
ATOM 1568 C C . MET A 1 192 ? 10.239 1.604 -7.634 1.00 94.12 192 MET A C 1
ATOM 1570 O O . MET A 1 192 ? 9.400 1.958 -6.802 1.00 94.12 192 MET A O 1
ATOM 1574 N N . VAL A 1 193 ? 10.889 0.441 -7.543 1.00 93.81 193 VAL A N 1
ATOM 1575 C CA . VAL A 1 193 ? 10.679 -0.509 -6.441 1.00 93.81 193 VAL A CA 1
ATOM 1576 C C . VAL A 1 193 ? 11.088 0.103 -5.110 1.00 93.81 193 VAL A C 1
ATOM 1578 O O . VAL A 1 193 ? 10.391 -0.107 -4.124 1.00 93.81 193 VAL A O 1
ATOM 1581 N N . GLU A 1 194 ? 12.179 0.865 -5.057 1.00 92.38 194 GLU A N 1
ATOM 1582 C CA . GLU A 1 194 ? 12.621 1.528 -3.829 1.00 92.38 194 GLU A CA 1
ATOM 1583 C C . GLU A 1 194 ? 11.614 2.553 -3.319 1.00 92.38 194 GLU A C 1
ATOM 1585 O O . GLU A 1 194 ? 11.246 2.485 -2.146 1.00 92.38 194 GLU A O 1
ATOM 1590 N N . VAL A 1 195 ? 11.124 3.446 -4.184 1.00 92.31 195 VAL A N 1
ATOM 1591 C CA . VAL A 1 195 ? 10.091 4.426 -3.812 1.00 92.31 195 VAL A CA 1
ATOM 1592 C C . VAL A 1 195 ? 8.823 3.712 -3.354 1.00 92.31 195 VAL A C 1
ATOM 1594 O O . VAL A 1 195 ? 8.315 3.984 -2.267 1.00 92.31 195 VAL A O 1
ATOM 1597 N N . TYR A 1 196 ? 8.338 2.749 -4.140 1.00 92.56 196 TYR A N 1
ATOM 1598 C CA . TYR A 1 196 ? 7.106 2.033 -3.825 1.00 92.56 196 TYR A CA 1
ATOM 1599 C C . TYR A 1 196 ? 7.207 1.237 -2.515 1.00 92.56 196 TYR A C 1
ATOM 1601 O O . TYR A 1 196 ? 6.315 1.303 -1.670 1.00 92.56 196 TYR A O 1
ATOM 1609 N N . TYR A 1 197 ? 8.314 0.524 -2.309 1.00 91.12 197 TYR A N 1
ATOM 1610 C CA . TYR A 1 197 ? 8.577 -0.232 -1.088 1.00 91.12 197 TYR A CA 1
ATOM 1611 C C . TYR A 1 197 ? 8.718 0.678 0.135 1.00 91.12 197 TYR A C 1
ATOM 1613 O O . TYR A 1 197 ? 8.151 0.381 1.186 1.00 91.12 197 TYR A O 1
ATOM 1621 N N . HIS A 1 198 ? 9.437 1.797 0.007 1.00 88.75 198 HIS A N 1
ATOM 1622 C CA . HIS A 1 198 ? 9.595 2.750 1.101 1.00 88.75 198 HIS A CA 1
ATOM 1623 C C . HIS A 1 198 ? 8.259 3.385 1.489 1.00 88.75 198 HIS A C 1
ATOM 1625 O O . HIS A 1 198 ? 7.971 3.508 2.676 1.00 88.75 198 HIS A O 1
ATOM 1631 N N . GLN A 1 199 ? 7.409 3.699 0.509 1.00 88.12 199 GLN A N 1
ATOM 1632 C CA . GLN A 1 199 ? 6.063 4.200 0.760 1.00 88.12 199 GLN A CA 1
ATOM 1633 C C . GLN A 1 199 ? 5.208 3.160 1.502 1.00 88.12 199 GLN A C 1
ATOM 1635 O O . GLN A 1 199 ? 4.563 3.496 2.492 1.00 88.12 199 GLN A O 1
ATOM 1640 N N . LEU A 1 200 ? 5.243 1.886 1.092 1.00 88.88 200 LEU A N 1
ATOM 1641 C CA . LEU A 1 200 ? 4.523 0.806 1.781 1.00 88.88 200 LEU A CA 1
ATOM 1642 C C . LEU A 1 200 ? 4.985 0.627 3.233 1.00 88.88 200 LEU A C 1
ATOM 1644 O O . LEU A 1 200 ? 4.138 0.515 4.117 1.00 88.88 200 LEU A O 1
ATOM 1648 N N . ILE A 1 201 ? 6.299 0.652 3.483 1.00 84.75 201 ILE A N 1
ATOM 1649 C CA . ILE A 1 201 ? 6.866 0.597 4.840 1.00 84.75 201 ILE A CA 1
ATOM 1650 C C . ILE A 1 201 ? 6.470 1.819 5.654 1.00 84.75 201 ILE A C 1
ATOM 1652 O O . ILE A 1 201 ? 6.069 1.685 6.806 1.00 84.75 201 ILE A O 1
ATOM 1656 N N . SER A 1 202 ? 6.603 3.009 5.071 1.00 81.62 202 SER A N 1
ATOM 1657 C CA . SER A 1 202 ? 6.272 4.260 5.743 1.00 81.62 202 SER A CA 1
ATOM 1658 C C . SER A 1 202 ? 4.813 4.253 6.184 1.00 81.62 202 SER A C 1
ATOM 1660 O O . SER A 1 202 ? 4.532 4.585 7.326 1.00 81.62 202 SER A O 1
ATOM 1662 N N . ILE A 1 203 ? 3.900 3.766 5.336 1.00 81.69 203 ILE A N 1
ATOM 1663 C CA . ILE A 1 203 ? 2.479 3.620 5.670 1.00 81.69 203 ILE A CA 1
ATOM 1664 C C . ILE A 1 203 ? 2.254 2.534 6.714 1.00 81.69 203 ILE A C 1
ATOM 1666 O O . ILE A 1 203 ? 1.510 2.754 7.669 1.00 81.69 203 ILE A O 1
ATOM 1670 N N . SER A 1 204 ? 2.878 1.364 6.570 1.00 75.94 204 SER A N 1
ATOM 1671 C CA . SER A 1 204 ? 2.658 0.281 7.524 1.00 75.94 204 SER A CA 1
ATOM 1672 C C . SER A 1 204 ? 3.214 0.614 8.908 1.00 75.94 204 SER A C 1
ATOM 1674 O O . SER A 1 204 ? 2.570 0.257 9.889 1.00 75.94 204 SER A O 1
ATOM 1676 N N . HIS A 1 205 ? 4.331 1.339 9.008 1.00 69.75 205 HIS A N 1
ATOM 1677 C CA . HIS A 1 205 ? 5.001 1.717 10.263 1.00 69.75 205 HIS A CA 1
ATOM 1678 C C . HIS A 1 205 ? 4.831 3.197 10.646 1.00 69.75 205 HIS A C 1
ATOM 1680 O O . HIS A 1 205 ? 5.566 3.707 11.494 1.00 69.75 205 HIS A O 1
ATOM 1686 N N . ALA A 1 206 ? 3.872 3.892 10.038 1.00 60.28 206 ALA A N 1
ATOM 1687 C CA . ALA A 1 206 ? 3.659 5.325 10.193 1.00 60.28 206 ALA A CA 1
ATOM 1688 C C . ALA A 1 206 ? 3.474 5.745 11.652 1.00 60.28 206 ALA A C 1
ATOM 1690 O O . ALA A 1 206 ? 2.453 5.415 12.240 1.00 60.28 206 ALA A O 1
ATOM 1691 N N . ASN A 1 207 ? 4.450 6.464 12.224 1.00 52.81 207 ASN A N 1
ATOM 1692 C CA . ASN A 1 207 ? 4.423 7.157 13.525 1.00 52.81 207 ASN A CA 1
ATOM 1693 C C . ASN A 1 207 ? 3.486 6.577 14.604 1.00 52.81 207 ASN A C 1
ATOM 1695 O O . ASN A 1 207 ? 2.826 7.292 15.362 1.00 52.81 207 ASN A O 1
ATOM 1699 N N . THR A 1 208 ? 3.502 5.257 14.758 1.00 51.72 208 THR A N 1
ATOM 1700 C CA . THR A 1 208 ? 2.736 4.563 15.794 1.00 51.72 208 THR A CA 1
ATOM 1701 C C . THR A 1 208 ? 3.281 4.880 17.172 1.00 51.72 208 THR A C 1
ATOM 1703 O O . THR A 1 208 ? 2.567 4.782 18.157 1.00 51.72 208 THR A O 1
ATOM 1706 N N . ASN A 1 209 ? 4.525 5.346 17.270 1.00 46.94 209 ASN A N 1
ATOM 1707 C CA . ASN A 1 209 ? 5.100 5.743 18.546 1.00 46.94 209 ASN A CA 1
ATOM 1708 C C . ASN A 1 209 ? 4.469 7.020 19.130 1.00 46.94 209 ASN A C 1
ATOM 1710 O O . ASN A 1 209 ? 4.486 7.189 20.345 1.00 46.94 209 ASN A O 1
ATOM 1714 N N . LEU A 1 210 ? 3.867 7.896 18.320 1.00 48.72 210 LEU A N 1
ATOM 1715 C CA . LEU A 1 210 ? 3.200 9.098 18.840 1.00 48.72 210 LEU A CA 1
ATOM 1716 C C . LEU A 1 210 ? 1.801 8.798 19.394 1.00 48.72 210 LEU A C 1
ATOM 1718 O O . LEU A 1 210 ? 1.418 9.374 20.409 1.00 48.72 210 LEU A O 1
ATOM 1722 N N . TYR A 1 211 ? 1.073 7.860 18.779 1.00 48.69 211 TYR A N 1
ATOM 1723 C CA . TYR A 1 211 ? -0.325 7.564 19.128 1.00 48.69 211 TYR A CA 1
ATOM 1724 C C . TYR A 1 211 ? -0.540 6.207 19.824 1.00 48.69 211 TYR A C 1
ATOM 1726 O O . TYR A 1 211 ? -1.554 6.024 20.487 1.00 48.69 211 TYR A O 1
ATOM 1734 N N . GLN A 1 212 ? 0.416 5.274 19.735 1.00 49.62 212 GLN A N 1
ATOM 1735 C CA . GLN A 1 212 ? 0.356 3.930 20.335 1.00 49.62 212 GLN A CA 1
ATOM 1736 C C . GLN A 1 212 ? 1.445 3.660 21.398 1.00 49.62 212 GLN A C 1
ATOM 1738 O O . GLN A 1 212 ? 1.312 2.677 22.126 1.00 49.62 212 GLN A O 1
ATOM 1743 N N . SER A 1 213 ? 2.512 4.475 21.541 1.00 45.12 213 SER A N 1
ATOM 1744 C CA . SER A 1 213 ? 3.646 4.090 22.425 1.00 45.12 213 SER A CA 1
ATOM 1745 C C . SER A 1 213 ? 3.319 4.093 23.909 1.00 45.12 213 SER A C 1
ATOM 1747 O O . SER A 1 213 ? 3.930 3.351 24.674 1.00 45.12 213 SER A O 1
ATOM 1749 N N . ASN A 1 214 ? 2.337 4.878 24.339 1.00 51.22 214 ASN A N 1
ATOM 1750 C CA . ASN A 1 214 ? 1.980 4.917 25.742 1.00 51.22 214 ASN A CA 1
ATOM 1751 C C . ASN A 1 214 ? 0.752 4.044 25.984 1.00 51.22 214 ASN A C 1
ATOM 1753 O O . ASN A 1 214 ? -0.294 4.526 26.406 1.00 51.22 214 ASN A O 1
ATOM 1757 N N . SER A 1 215 ? 0.890 2.742 25.701 1.00 50.62 215 SER A N 1
ATOM 1758 C CA . SER A 1 215 ? -0.156 1.739 25.944 1.00 50.62 215 SER A CA 1
ATOM 1759 C C . SER A 1 215 ? -0.714 1.845 27.364 1.00 50.62 215 SER A C 1
ATOM 1761 O O . SER A 1 215 ? -1.907 1.641 27.543 1.00 50.62 215 SER A O 1
ATOM 1763 N N . ALA A 1 216 ? 0.110 2.242 28.343 1.00 50.97 216 ALA A N 1
ATOM 1764 C CA . ALA A 1 216 ? -0.318 2.520 29.707 1.00 50.97 216 ALA A CA 1
ATOM 1765 C C . ALA A 1 216 ? -1.189 3.783 29.817 1.00 50.97 216 ALA A C 1
ATOM 1767 O O . ALA A 1 216 ? -2.274 3.689 30.373 1.00 50.97 216 ALA A O 1
ATOM 1768 N N . LEU A 1 217 ? -0.782 4.941 29.275 1.00 52.56 217 LEU A N 1
ATOM 1769 C CA . LEU A 1 217 ? -1.624 6.152 29.270 1.00 52.56 217 LEU A CA 1
ATOM 1770 C C . LEU A 1 217 ? -2.890 5.987 28.429 1.00 52.56 217 LEU A C 1
ATOM 1772 O O . LEU A 1 217 ? -3.931 6.499 28.814 1.00 52.56 217 LEU A O 1
ATOM 1776 N N . HIS A 1 218 ? -2.825 5.276 27.307 1.00 54.59 218 HIS A N 1
ATOM 1777 C CA . HIS A 1 218 ? -3.973 5.025 26.444 1.00 54.59 218 HIS A CA 1
ATOM 1778 C C . HIS A 1 218 ? -4.967 4.071 27.119 1.00 54.59 218 HIS A C 1
ATOM 1780 O O . HIS A 1 218 ? -6.151 4.387 27.209 1.00 54.59 218 HIS A O 1
ATOM 1786 N N . PHE A 1 219 ? -4.473 2.976 27.714 1.00 55.81 219 PHE A N 1
ATOM 1787 C CA . PHE A 1 219 ? -5.250 2.113 28.607 1.00 55.81 219 PHE A CA 1
ATOM 1788 C C . PHE A 1 219 ? -5.837 2.919 29.765 1.00 55.81 219 PHE A C 1
ATOM 1790 O O . PHE A 1 219 ? -7.002 2.750 30.093 1.00 55.81 219 PHE A O 1
ATOM 1797 N N . LEU A 1 220 ? -5.070 3.831 30.365 1.00 54.81 220 LEU A N 1
ATOM 1798 C CA . LEU A 1 220 ? -5.533 4.641 31.484 1.00 54.81 220 LEU A CA 1
ATOM 1799 C C . LEU A 1 220 ? -6.588 5.653 31.035 1.00 54.81 220 LEU A C 1
ATOM 1801 O O . LEU A 1 220 ? -7.588 5.750 31.712 1.00 54.81 220 LEU A O 1
ATOM 1805 N N . ILE A 1 221 ? -6.467 6.321 29.886 1.00 58.84 221 ILE A N 1
ATOM 1806 C CA . ILE A 1 221 ? -7.484 7.248 29.352 1.00 58.84 221 ILE A CA 1
ATOM 1807 C C . ILE A 1 221 ? -8.774 6.508 28.970 1.00 58.84 221 ILE A C 1
ATOM 1809 O O . ILE A 1 221 ? -9.862 6.984 29.286 1.00 58.84 221 ILE A O 1
ATOM 1813 N N . LEU A 1 222 ? -8.669 5.334 28.341 1.00 57.97 222 LEU A N 1
ATOM 1814 C CA . LEU A 1 222 ? -9.822 4.495 27.991 1.00 57.97 222 LEU A CA 1
ATOM 1815 C C . LEU A 1 222 ? -10.482 3.857 29.220 1.00 57.97 222 LEU A C 1
ATOM 1817 O O . LEU A 1 222 ? -11.699 3.679 29.237 1.00 57.97 222 LEU A O 1
ATOM 1821 N N . ASN A 1 223 ? -9.701 3.542 30.258 1.00 59.62 223 ASN A N 1
ATOM 1822 C CA . ASN A 1 223 ? -10.192 2.891 31.473 1.00 59.62 223 ASN A CA 1
ATOM 1823 C C . ASN A 1 223 ? -10.465 3.851 32.637 1.00 59.62 223 ASN A C 1
ATOM 1825 O O . ASN A 1 223 ? -11.120 3.458 33.599 1.00 59.62 223 ASN A O 1
ATOM 1829 N N . LEU A 1 224 ? -10.030 5.111 32.577 1.00 63.62 224 LEU A N 1
ATOM 1830 C CA . LEU A 1 224 ? -10.311 6.133 33.589 1.00 63.62 224 LEU A CA 1
ATOM 1831 C C . LEU A 1 224 ? -11.824 6.320 33.774 1.00 63.62 224 LEU A C 1
ATOM 1833 O O . LEU A 1 224 ? -12.259 6.337 34.926 1.00 63.62 224 LEU A O 1
ATOM 1837 N N . PRO A 1 225 ? -12.651 6.364 32.706 1.00 62.91 225 PRO A N 1
ATOM 1838 C CA . PRO A 1 225 ? -14.099 6.369 32.852 1.00 62.91 225 PRO A CA 1
ATOM 1839 C C . PRO A 1 225 ? -14.608 5.153 33.633 1.00 62.91 225 PRO A C 1
ATOM 1841 O O . PRO A 1 225 ? -15.493 5.322 34.459 1.00 62.91 225 PRO A O 1
ATOM 1844 N N . ILE A 1 226 ? -14.010 3.964 33.458 1.00 62.38 226 ILE A N 1
ATOM 1845 C CA . ILE A 1 226 ? -14.351 2.738 34.215 1.00 62.38 226 ILE A CA 1
ATOM 1846 C C . ILE A 1 226 ? -14.038 2.899 35.685 1.00 62.38 226 ILE A C 1
ATOM 1848 O O . ILE A 1 226 ? -14.841 2.535 36.536 1.00 62.38 226 ILE A O 1
ATOM 1852 N N . ILE A 1 227 ? -12.846 3.402 35.987 1.00 64.12 227 ILE A N 1
ATOM 1853 C CA . ILE A 1 227 ? -12.365 3.520 37.358 1.00 64.12 227 ILE A CA 1
ATOM 1854 C C . ILE A 1 227 ? -13.211 4.559 38.098 1.00 64.12 227 ILE A C 1
ATOM 1856 O O . ILE A 1 227 ? -13.696 4.283 39.193 1.00 64.12 227 ILE A O 1
ATOM 1860 N N . ILE A 1 228 ? -13.465 5.713 37.471 1.00 68.50 228 ILE A N 1
ATOM 1861 C CA . ILE A 1 228 ? -14.357 6.752 38.004 1.00 68.50 228 ILE A CA 1
ATOM 1862 C C . ILE A 1 228 ? -15.767 6.189 38.197 1.00 68.50 228 ILE A C 1
ATOM 1864 O O . ILE A 1 228 ? -16.373 6.378 39.251 1.00 68.50 228 ILE A O 1
ATOM 1868 N N . PHE A 1 229 ? -16.266 5.439 37.215 1.00 66.56 229 PHE A N 1
ATOM 1869 C CA . PHE A 1 229 ? -17.560 4.778 37.274 1.00 66.56 229 PHE A CA 1
ATOM 1870 C C . PHE A 1 229 ? -17.651 3.796 38.442 1.00 66.56 229 PHE A C 1
ATOM 1872 O O . PHE A 1 229 ? -18.586 3.889 39.231 1.00 66.56 229 PHE A O 1
ATOM 1879 N N . LEU A 1 230 ? -16.659 2.917 38.617 1.00 65.44 230 LEU A N 1
ATOM 1880 C CA . LEU A 1 230 ? -16.598 1.951 39.715 1.00 65.44 230 LEU A CA 1
ATOM 1881 C C . LEU A 1 230 ? -16.632 2.663 41.076 1.00 65.44 230 LEU A C 1
ATOM 1883 O O . LEU A 1 230 ? -17.352 2.242 41.979 1.00 65.44 230 LEU A O 1
ATOM 1887 N N . VAL A 1 231 ? -15.905 3.776 41.205 1.00 67.62 231 VAL A N 1
ATOM 1888 C CA . VAL A 1 231 ? -15.851 4.584 42.430 1.00 67.62 231 VAL A CA 1
ATOM 1889 C C . VAL A 1 231 ? -17.191 5.266 42.715 1.00 67.62 231 VAL A C 1
ATOM 1891 O O . VAL A 1 231 ? -17.715 5.121 43.819 1.00 67.62 231 VAL A O 1
ATOM 1894 N N . CYS A 1 232 ? -17.794 5.954 41.738 1.00 65.56 232 CYS A N 1
ATOM 1895 C CA . CYS A 1 232 ? -19.108 6.597 41.895 1.00 65.56 232 CYS A CA 1
ATOM 1896 C C . CYS A 1 232 ? -20.201 5.601 42.296 1.00 65.56 232 CYS A C 1
ATOM 1898 O O . CYS A 1 232 ? -21.137 5.930 43.021 1.00 65.56 232 CYS A O 1
ATOM 1900 N N . LEU A 1 233 ? -20.059 4.370 41.835 1.00 64.06 233 LEU A N 1
ATOM 1901 C CA . LEU A 1 233 ? -21.018 3.298 41.984 1.00 64.06 233 LEU A CA 1
ATOM 1902 C C . LEU A 1 233 ? -20.866 2.590 43.347 1.00 64.06 233 LEU A C 1
ATOM 1904 O O . LEU A 1 233 ? -21.868 2.321 44.014 1.00 64.06 233 LEU A O 1
ATOM 1908 N N . ILE A 1 234 ? -19.629 2.420 43.833 1.00 66.38 234 ILE A N 1
ATOM 1909 C CA . ILE A 1 234 ? -19.333 2.054 45.230 1.00 66.38 234 ILE A CA 1
ATOM 1910 C C . ILE A 1 234 ? -19.892 3.120 46.183 1.00 66.38 234 ILE A C 1
ATOM 1912 O O . ILE A 1 234 ? -20.604 2.788 47.131 1.00 66.38 234 ILE A O 1
ATOM 1916 N N . ILE A 1 235 ? -19.641 4.404 45.908 1.00 65.06 235 ILE A N 1
ATOM 1917 C CA . ILE A 1 235 ? -20.176 5.517 46.706 1.00 65.06 235 ILE A CA 1
ATOM 1918 C C . ILE A 1 235 ? -21.712 5.489 46.682 1.00 65.06 235 ILE A C 1
ATOM 1920 O O . ILE A 1 235 ? -22.351 5.542 47.730 1.00 65.06 235 ILE A O 1
ATOM 1924 N N . GLY A 1 236 ? -22.324 5.317 45.510 1.00 61.69 236 GLY A N 1
ATOM 1925 C CA . GLY A 1 236 ? -23.776 5.223 45.366 1.00 61.69 236 GLY A CA 1
ATOM 1926 C C . GLY A 1 236 ? -24.398 4.086 46.188 1.00 61.69 236 GLY A C 1
ATOM 1927 O O . GLY A 1 236 ? -25.459 4.262 46.788 1.00 61.69 236 GLY A O 1
ATOM 1928 N N . TYR A 1 237 ? -23.717 2.939 46.272 1.00 60.34 237 TYR A N 1
ATOM 1929 C CA . TYR A 1 237 ? -24.156 1.780 47.051 1.00 60.34 237 TYR A CA 1
ATOM 1930 C C . TYR A 1 237 ? -24.111 2.021 48.567 1.00 60.34 237 TYR A C 1
ATOM 1932 O O . TYR A 1 237 ? -25.071 1.685 49.266 1.00 60.34 237 TYR A O 1
ATOM 1940 N N . PHE A 1 238 ? -23.019 2.603 49.073 1.00 59.62 238 PHE A N 1
ATOM 1941 C CA . PHE A 1 238 ? -22.827 2.814 50.512 1.00 59.62 238 PHE A CA 1
ATOM 1942 C C . PHE A 1 238 ? -23.569 4.042 51.057 1.00 59.62 238 PHE A C 1
ATOM 1944 O O . PHE A 1 238 ? -23.997 4.013 52.209 1.00 59.62 238 PHE A O 1
ATOM 1951 N N . PHE A 1 239 ? -23.755 5.095 50.253 1.00 59.22 239 PHE A N 1
ATOM 1952 C CA . PHE A 1 239 ? -24.296 6.372 50.736 1.00 59.22 239 PHE A CA 1
ATOM 1953 C C . PHE A 1 239 ? -25.799 6.572 50.484 1.00 59.22 239 PHE A C 1
ATOM 1955 O O . PHE A 1 239 ? -26.439 7.280 51.260 1.00 59.22 239 PHE A O 1
ATOM 1962 N N . TYR A 1 240 ? -26.408 5.943 49.467 1.00 59.09 240 TYR A N 1
ATOM 1963 C CA . TYR A 1 240 ? -27.863 6.033 49.271 1.00 59.09 240 TYR A CA 1
ATOM 1964 C C . TYR A 1 240 ? -28.591 4.914 50.019 1.00 59.09 240 TYR A C 1
ATOM 1966 O O . TYR A 1 240 ? -28.428 3.727 49.724 1.00 59.09 240 TYR A O 1
ATOM 1974 N N . THR A 1 241 ? -29.436 5.291 50.977 1.00 57.53 241 THR A N 1
ATOM 1975 C CA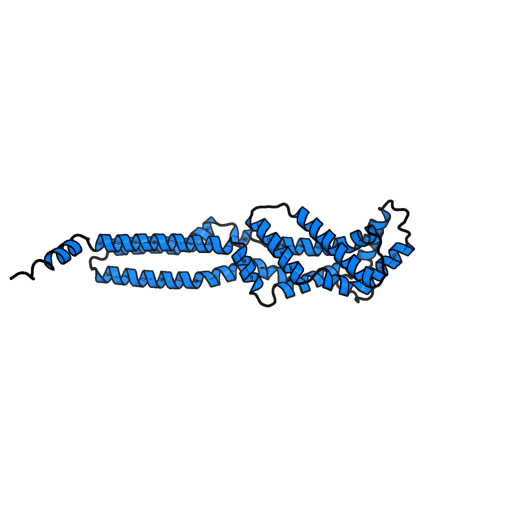 . THR A 1 241 ? -30.271 4.374 51.773 1.00 57.53 241 THR A CA 1
ATOM 1976 C C . THR A 1 241 ? -31.542 3.931 51.048 1.00 57.53 241 THR A C 1
ATOM 1978 O O . THR A 1 241 ? -32.037 2.838 51.316 1.00 57.53 241 THR A O 1
ATOM 1981 N N . SER A 1 242 ? -32.056 4.723 50.098 1.00 64.69 242 SER A N 1
ATOM 1982 C CA . SER A 1 242 ? -33.284 4.398 49.362 1.00 64.69 242 SER A CA 1
ATOM 1983 C C . SER A 1 242 ? -33.020 3.582 48.091 1.00 64.69 242 SER A C 1
ATOM 1985 O O . SER A 1 242 ? -32.065 3.821 47.348 1.00 64.69 242 SER A O 1
ATOM 1987 N N . VAL A 1 243 ? -33.909 2.625 47.804 1.00 64.94 243 VAL A N 1
ATOM 1988 C CA . VAL A 1 243 ? -33.856 1.794 46.586 1.00 64.94 243 VAL A CA 1
ATOM 1989 C C . VAL A 1 243 ? -34.005 2.649 45.321 1.00 64.94 243 VAL A C 1
ATOM 1991 O O . VAL A 1 243 ? -33.285 2.432 44.350 1.00 64.94 243 VAL A O 1
ATOM 1994 N N . GLY A 1 244 ? -34.873 3.668 45.350 1.00 65.06 244 GLY A N 1
ATOM 1995 C CA . GLY A 1 244 ? -35.081 4.581 44.221 1.00 65.06 244 GLY A CA 1
ATOM 1996 C C . GLY A 1 244 ? -33.841 5.408 43.867 1.00 65.06 244 GLY A C 1
ATOM 1997 O O . GLY A 1 244 ? -33.521 5.546 42.690 1.00 65.06 244 GLY A O 1
ATOM 1998 N N . GLY A 1 245 ? -33.090 5.889 44.868 1.00 64.81 245 GLY A N 1
ATOM 1999 C CA . GLY A 1 245 ? -31.837 6.619 44.640 1.00 64.81 245 GLY A CA 1
ATOM 2000 C C . GLY A 1 245 ? -30.757 5.744 44.000 1.00 64.81 245 GLY A C 1
ATOM 2001 O O . GLY A 1 245 ? -30.074 6.176 43.073 1.00 64.81 245 GLY A O 1
ATOM 2002 N N . ARG A 1 246 ? -30.666 4.475 44.422 1.00 63.88 246 ARG A N 1
ATOM 2003 C CA . ARG A 1 246 ? -29.752 3.488 43.821 1.00 63.88 246 ARG A CA 1
ATOM 2004 C C . ARG A 1 246 ? -30.115 3.174 42.368 1.00 63.88 246 ARG A C 1
ATOM 2006 O O . ARG A 1 246 ? -29.220 3.069 41.535 1.00 63.88 246 ARG A O 1
ATOM 2013 N N . LEU A 1 247 ? -31.410 3.058 42.061 1.00 65.25 247 LEU A N 1
ATOM 2014 C CA . LEU A 1 247 ? -31.896 2.791 40.705 1.00 65.25 247 LEU A CA 1
ATOM 2015 C C . LEU A 1 247 ? -31.664 3.985 39.763 1.00 65.25 247 LEU A C 1
ATOM 2017 O O . LEU A 1 247 ? -31.237 3.801 38.629 1.00 65.25 247 LEU A O 1
ATOM 2021 N N . LEU A 1 248 ? -31.892 5.212 40.241 1.00 67.81 248 LEU A N 1
ATOM 2022 C CA . LEU A 1 248 ? -31.608 6.434 39.484 1.00 67.81 248 LEU A CA 1
ATOM 2023 C C . LEU A 1 248 ? -30.118 6.569 39.170 1.00 67.81 248 LEU A C 1
ATOM 2025 O O . LEU A 1 248 ? -29.760 6.804 38.016 1.00 67.81 248 LEU A O 1
ATOM 2029 N N . ALA A 1 249 ? -29.259 6.364 40.175 1.00 66.06 249 ALA A N 1
ATOM 2030 C CA . ALA A 1 249 ? -27.813 6.363 39.987 1.00 66.06 249 ALA A CA 1
ATOM 2031 C C . ALA A 1 249 ? -27.401 5.321 38.941 1.00 66.06 249 ALA A C 1
ATOM 2033 O O . ALA A 1 249 ? -26.659 5.655 38.024 1.00 66.06 249 ALA A O 1
ATOM 2034 N N . PHE A 1 250 ? -27.949 4.104 39.029 1.00 65.50 250 PHE A N 1
ATOM 2035 C CA . PHE A 1 250 ? -27.729 3.022 38.070 1.00 65.50 250 PHE A CA 1
ATOM 2036 C C . PHE A 1 250 ? -28.146 3.391 36.639 1.00 65.50 250 PHE A C 1
ATOM 2038 O O . PHE A 1 250 ? -27.355 3.215 35.716 1.00 65.50 250 PHE A O 1
ATOM 2045 N N . CYS A 1 251 ? -29.347 3.938 36.436 1.00 68.38 251 CYS A N 1
ATOM 2046 C CA . CYS A 1 251 ? -29.818 4.337 35.106 1.00 68.38 251 CYS A CA 1
ATOM 2047 C C . CYS A 1 251 ? -28.936 5.429 34.487 1.00 68.38 251 CYS A C 1
ATOM 2049 O O . CYS A 1 251 ? -28.603 5.353 33.306 1.00 68.38 251 CYS A O 1
ATOM 2051 N N . PHE A 1 252 ? -28.520 6.418 35.281 1.00 67.50 252 PHE A N 1
ATOM 2052 C CA . PHE A 1 252 ? -27.654 7.507 34.820 1.00 67.50 252 PHE A CA 1
ATOM 2053 C C . PHE A 1 252 ? -26.288 6.982 34.355 1.00 67.50 252 PHE A C 1
ATOM 2055 O O . PHE A 1 252 ? -25.795 7.314 33.280 1.00 67.50 252 PHE A O 1
ATOM 2062 N N . ILE A 1 253 ? -25.730 6.075 35.148 1.00 66.25 253 ILE A N 1
ATOM 2063 C CA . ILE A 1 253 ? -24.518 5.300 34.881 1.00 66.25 253 ILE A CA 1
ATOM 2064 C C . ILE A 1 253 ? -24.635 4.518 33.560 1.00 66.25 253 ILE A C 1
ATOM 2066 O O . ILE A 1 253 ? -23.733 4.562 32.723 1.00 66.25 253 ILE A O 1
ATOM 2070 N N . LEU A 1 254 ? -25.761 3.844 33.333 1.00 68.12 254 LEU A N 1
ATOM 2071 C CA . LEU A 1 254 ? -26.004 3.039 32.134 1.00 68.12 254 LEU A CA 1
ATOM 2072 C C . LEU A 1 254 ? -26.128 3.905 30.866 1.00 68.12 254 LEU A C 1
ATOM 2074 O O . LEU A 1 254 ? -25.649 3.522 29.800 1.00 68.12 254 LEU A O 1
ATOM 2078 N N . ILE A 1 255 ? -26.703 5.105 30.986 1.00 68.50 255 ILE A N 1
ATOM 2079 C CA . ILE A 1 255 ? -26.752 6.090 29.895 1.00 68.50 255 ILE A CA 1
ATOM 2080 C C . ILE A 1 255 ? -25.337 6.538 29.514 1.00 68.50 255 ILE A C 1
ATOM 2082 O O . ILE A 1 255 ? -24.993 6.521 28.332 1.00 68.50 255 ILE A O 1
ATOM 2086 N N . PHE A 1 256 ? -24.494 6.880 30.493 1.00 65.88 256 PHE A N 1
ATOM 2087 C CA . PHE A 1 256 ? -23.097 7.229 30.219 1.00 65.88 256 PHE A CA 1
ATOM 2088 C C . PHE A 1 256 ? -22.331 6.081 29.564 1.00 65.88 256 PHE A C 1
ATOM 2090 O O . PHE A 1 256 ? -21.564 6.332 28.640 1.00 65.88 256 PHE A O 1
ATOM 2097 N N . PHE A 1 257 ? -22.585 4.832 29.969 1.00 67.69 257 PHE A N 1
ATOM 2098 C CA . PHE A 1 257 ? -22.014 3.659 29.306 1.00 67.69 257 PHE A CA 1
ATOM 2099 C C . PHE A 1 257 ? -22.376 3.611 27.818 1.00 67.69 257 PHE A C 1
ATOM 2101 O O . PHE A 1 257 ? -21.484 3.478 26.983 1.00 67.69 257 PHE A O 1
ATOM 2108 N N . PHE A 1 258 ? -23.656 3.761 27.467 1.00 68.12 258 PHE A N 1
ATOM 2109 C CA . PHE A 1 258 ? -24.074 3.726 26.065 1.00 68.12 258 PHE A CA 1
ATOM 2110 C C . PHE A 1 258 ? -23.503 4.886 25.251 1.00 68.12 258 PHE A C 1
ATOM 2112 O O . PHE A 1 258 ? -23.084 4.680 24.115 1.00 68.12 258 PHE A O 1
ATOM 2119 N N . ILE A 1 259 ? -23.437 6.088 25.828 1.00 65.38 259 ILE A N 1
ATOM 2120 C CA . ILE A 1 259 ? -22.818 7.245 25.172 1.00 65.38 259 ILE A CA 1
ATOM 2121 C C . ILE A 1 259 ? -21.330 6.981 24.935 1.00 65.38 259 ILE A C 1
ATOM 2123 O O . ILE A 1 259 ? -20.852 7.141 23.813 1.00 65.38 259 ILE A O 1
ATOM 2127 N N . SER A 1 260 ? -20.605 6.526 25.961 1.00 62.88 260 SER A N 1
ATOM 2128 C CA . SER A 1 260 ? -19.198 6.164 25.827 1.00 62.88 260 SER A CA 1
ATOM 2129 C C . SER A 1 260 ? -19.006 5.072 24.785 1.00 62.88 260 SER A C 1
ATOM 2131 O O . SER A 1 260 ? -18.120 5.242 23.965 1.00 62.88 260 SER A O 1
ATOM 2133 N N . PHE A 1 261 ? -19.847 4.028 24.757 1.00 66.00 261 PHE A N 1
ATOM 2134 C CA . PHE A 1 261 ? -19.818 2.941 23.770 1.00 66.00 261 PHE A CA 1
ATOM 2135 C C . PHE A 1 261 ? -20.012 3.435 22.334 1.00 66.00 261 PHE A C 1
ATOM 2137 O O . PHE A 1 261 ? -19.231 3.102 21.444 1.00 66.00 261 PHE A O 1
ATOM 2144 N N . LEU A 1 262 ? -21.010 4.288 22.106 1.00 65.62 262 LEU A N 1
ATOM 2145 C CA . LEU A 1 262 ? -21.285 4.853 20.783 1.00 65.62 262 LEU A CA 1
ATOM 2146 C C . LEU A 1 262 ? -20.149 5.756 20.280 1.00 65.62 262 LEU A C 1
ATOM 2148 O O . LEU A 1 262 ? -19.908 5.821 19.075 1.00 65.62 262 LEU A O 1
ATOM 2152 N N . LEU A 1 263 ? -19.421 6.415 21.185 1.00 63.97 263 LEU A N 1
ATOM 2153 C CA . LEU A 1 263 ? -18.272 7.257 20.845 1.00 63.97 263 LEU A CA 1
ATOM 2154 C C . LEU A 1 263 ? -16.980 6.462 20.567 1.00 63.97 263 LEU A C 1
ATOM 2156 O O . LEU A 1 263 ? -16.000 7.050 20.117 1.00 63.97 263 LEU A O 1
ATOM 2160 N N . GLN A 1 264 ? -16.957 5.138 20.756 1.00 65.94 264 GLN A N 1
ATOM 2161 C CA . GLN A 1 264 ? -15.735 4.330 20.589 1.00 65.94 264 GLN A CA 1
ATOM 2162 C C . GLN A 1 264 ? -15.319 4.175 19.128 1.00 65.94 264 GLN A C 1
ATOM 2164 O O . GLN A 1 264 ? -14.167 4.423 18.778 1.00 65.94 264 GLN A O 1
ATOM 2169 N N . ALA A 1 265 ? -16.259 3.788 18.264 1.00 67.88 265 ALA A N 1
ATOM 2170 C CA . ALA A 1 265 ? -16.000 3.619 16.838 1.00 67.88 265 ALA A CA 1
ATOM 2171 C C . ALA A 1 265 ? -15.477 4.904 16.159 1.00 67.88 265 ALA A C 1
ATOM 2173 O O . ALA A 1 265 ? -14.477 4.816 15.446 1.00 67.88 265 ALA A O 1
ATOM 2174 N N . PRO A 1 266 ? -16.069 6.101 16.373 1.00 69.38 266 PRO A N 1
ATOM 2175 C CA . PRO A 1 266 ? -15.553 7.322 15.756 1.00 69.38 266 PRO A CA 1
ATOM 2176 C C . PRO A 1 266 ? -14.170 7.727 16.282 1.00 69.38 266 PRO A C 1
ATOM 2178 O O . PRO A 1 266 ? -13.360 8.201 15.491 1.00 69.38 266 PRO A O 1
ATOM 2181 N N . VAL A 1 267 ? -13.863 7.504 17.567 1.00 69.12 267 VAL A N 1
ATOM 2182 C CA . VAL A 1 267 ? -12.524 7.781 18.123 1.00 69.12 267 VAL A CA 1
ATOM 2183 C C . VAL A 1 267 ? -11.477 6.844 17.521 1.00 69.12 267 VAL A C 1
ATOM 2185 O O . VAL A 1 267 ? -10.429 7.305 17.075 1.00 69.12 267 VAL A O 1
ATOM 2188 N N . SER A 1 268 ? -11.787 5.550 17.420 1.00 69.94 268 SER A N 1
ATOM 2189 C CA . SER A 1 268 ? -10.888 4.572 16.800 1.00 69.94 268 SER A CA 1
ATOM 2190 C C . SER A 1 268 ? -10.628 4.881 15.324 1.00 69.94 268 SER A C 1
ATOM 2192 O O . SER A 1 268 ? -9.485 4.902 14.870 1.00 69.94 268 SER A O 1
ATOM 2194 N N . ASN A 1 269 ? -11.680 5.227 14.582 1.00 77.69 269 ASN A N 1
ATOM 2195 C CA . ASN A 1 269 ? -11.572 5.655 13.189 1.00 77.69 269 ASN A CA 1
ATOM 2196 C C . ASN A 1 269 ? -10.719 6.921 13.038 1.00 77.69 269 ASN A C 1
ATOM 2198 O O . ASN A 1 269 ? -9.885 6.992 12.138 1.00 77.69 269 ASN A O 1
ATOM 2202 N N . HIS A 1 270 ? -10.879 7.887 13.945 1.00 75.75 270 HIS A N 1
ATOM 2203 C CA . HIS A 1 270 ? -10.076 9.105 13.961 1.00 75.75 270 HIS A CA 1
ATOM 2204 C C . HIS A 1 270 ? -8.587 8.819 14.211 1.00 75.75 270 HIS A C 1
ATOM 2206 O O . HIS A 1 270 ? -7.736 9.376 13.521 1.00 75.75 270 HIS A O 1
ATOM 2212 N N . ASN A 1 271 ? -8.256 7.906 15.128 1.00 72.12 271 ASN A N 1
ATOM 2213 C CA . ASN A 1 271 ? -6.871 7.497 15.384 1.00 72.12 271 ASN A CA 1
ATOM 2214 C C . ASN A 1 271 ? -6.246 6.780 14.178 1.00 72.12 271 ASN A C 1
ATOM 2216 O O . ASN 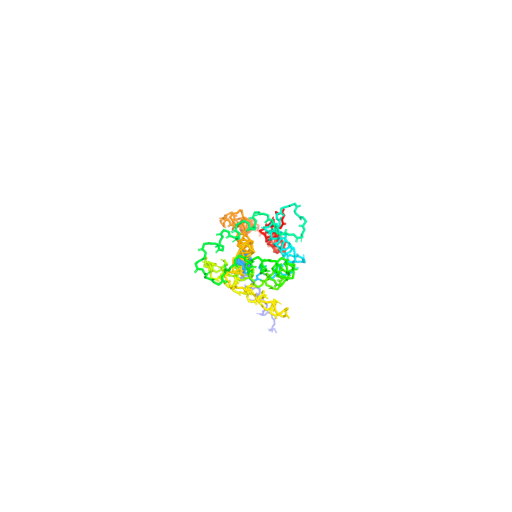A 1 271 ? -5.090 7.035 13.822 1.00 72.12 271 ASN A O 1
ATOM 2220 N N . ILE A 1 272 ? -7.015 5.907 13.519 1.00 76.19 272 ILE A N 1
ATOM 2221 C CA . ILE A 1 272 ? -6.599 5.262 12.268 1.00 76.19 272 ILE A CA 1
ATOM 2222 C C . ILE A 1 272 ? -6.382 6.335 11.191 1.00 76.19 272 ILE A C 1
ATOM 2224 O O . ILE A 1 272 ? -5.373 6.305 10.489 1.00 76.19 272 ILE A O 1
ATOM 2228 N N . ASP A 1 273 ? -7.257 7.336 11.091 1.00 77.38 273 ASP A N 1
ATOM 2229 C CA . ASP A 1 273 ? -7.058 8.449 10.166 1.00 77.38 273 ASP A CA 1
ATOM 2230 C C . ASP A 1 273 ? -5.780 9.232 10.464 1.00 77.38 273 ASP A C 1
ATOM 2232 O O . ASP A 1 273 ? -5.002 9.445 9.541 1.00 77.38 273 ASP A O 1
ATOM 2236 N N . LEU A 1 274 ? -5.499 9.611 11.710 1.00 73.12 274 LEU A N 1
ATOM 2237 C CA . LEU A 1 274 ? -4.245 10.294 12.059 1.00 73.12 274 LEU A CA 1
ATOM 2238 C C . LEU A 1 274 ? -3.017 9.459 11.670 1.00 73.12 274 LEU A C 1
ATOM 2240 O O . LEU A 1 274 ? -2.084 9.969 11.056 1.00 73.12 274 LEU A O 1
ATOM 2244 N N . THR A 1 275 ? -3.059 8.155 11.940 1.00 72.81 275 THR A N 1
ATOM 2245 C CA . THR A 1 275 ? -1.945 7.240 11.650 1.00 72.81 275 THR A CA 1
ATOM 2246 C C . THR A 1 275 ? -1.687 7.099 10.147 1.00 72.81 275 THR A C 1
ATOM 2248 O O . THR A 1 275 ? -0.539 7.107 9.712 1.00 72.81 275 THR A O 1
ATOM 2251 N N . TYR A 1 276 ? -2.742 6.977 9.337 1.00 75.38 276 TYR A N 1
ATOM 2252 C CA . TYR A 1 276 ? -2.615 6.596 7.926 1.00 75.38 276 TYR A CA 1
ATOM 2253 C C . TYR A 1 276 ? -2.926 7.723 6.924 1.00 75.38 276 TYR A C 1
ATOM 2255 O O . TYR A 1 276 ? -2.780 7.501 5.721 1.00 75.38 276 TYR A O 1
ATOM 2263 N N . SER A 1 277 ? -3.362 8.913 7.362 1.00 66.69 277 SER A N 1
ATOM 2264 C CA . SER A 1 277 ? -3.713 10.037 6.470 1.00 66.69 277 SER A CA 1
ATOM 2265 C C . SER A 1 277 ? -2.637 11.112 6.327 1.00 66.69 277 SER A C 1
ATOM 2267 O O . SER A 1 277 ? -2.542 11.699 5.248 1.00 66.69 277 SER A O 1
ATOM 2269 N N . ASP A 1 278 ? -1.800 11.350 7.341 1.00 52.97 278 ASP A N 1
ATOM 2270 C CA . ASP A 1 278 ? -0.790 12.420 7.276 1.00 52.97 278 ASP A CA 1
ATOM 2271 C C . ASP A 1 278 ? 0.334 12.133 6.267 1.00 52.97 278 ASP A C 1
ATOM 2273 O O . ASP A 1 278 ? 0.957 13.052 5.748 1.00 52.97 278 ASP A O 1
ATOM 2277 N N . ILE A 1 279 ? 0.500 10.873 5.870 1.00 53.34 279 ILE A N 1
ATOM 2278 C CA . ILE A 1 279 ? 1.494 10.422 4.883 1.00 53.34 279 ILE A CA 1
ATOM 2279 C C . ILE A 1 279 ? 1.121 10.849 3.453 1.00 53.34 279 ILE A C 1
ATOM 2281 O O . ILE A 1 279 ? 1.970 10.888 2.569 1.00 53.34 279 ILE A O 1
ATOM 2285 N N . ILE A 1 280 ? -0.152 11.183 3.207 1.00 52.16 280 ILE A N 1
ATOM 2286 C CA . ILE A 1 280 ? -0.638 11.609 1.884 1.00 52.16 280 ILE A CA 1
ATOM 2287 C C . ILE A 1 280 ? -0.315 13.094 1.623 1.00 52.16 280 ILE A C 1
ATOM 2289 O O . ILE A 1 280 ? -0.366 13.534 0.477 1.00 52.16 280 ILE A O 1
ATOM 2293 N N . LYS A 1 281 ? 0.013 13.878 2.661 1.00 43.50 281 LYS A N 1
ATOM 2294 C CA . LYS A 1 281 ? 0.230 15.335 2.559 1.00 43.50 281 LYS A CA 1
ATOM 2295 C C . LYS A 1 281 ? 1.677 15.747 2.247 1.00 43.50 281 LYS A C 1
ATOM 2297 O O . LYS A 1 281 ? 1.920 16.938 2.072 1.00 43.50 281 LYS A O 1
ATOM 2302 N N . THR A 1 282 ? 2.603 14.795 2.176 1.00 38.22 282 THR A N 1
ATOM 2303 C CA . THR A 1 282 ? 4.015 14.975 1.778 1.00 38.22 282 THR A CA 1
ATOM 2304 C C . THR A 1 282 ? 4.246 14.439 0.371 1.00 38.22 282 THR A C 1
ATOM 2306 O O . THR A 1 282 ? 4.857 15.153 -0.456 1.00 38.22 282 THR A O 1
#

Mean predicted aligned error: 13.16 Å

Secondary structure (DSSP, 8-state):
--SSTTTHHHHHHHHHS-HHHHHHHHHHHHHHHHHHHHHHHHHHHT-HHHHHHHHHHSTTHHHHHHHHHHHHHHHHHH-SS--TTS--HHHHHHHHHHHHTS--TT--HHHHHHHHHHHHHTHHHHHHHHS-HHHHHHHHHHHHHHHHTT---THHHHHHHHHHHHHHHHHHHHHTT----HHHHHHHHHHHHHHHHHHHHHHHTTTHHHHTS-HHHHHHHHHHHHHHHHHHHHHHHHH--SHHHHHHHHHHHHHHHHHHHHTHHHHHHHHHHHHHHGGGG-

Solvent-accessible surface area (backbone atoms only — not comparable to full-atom values): 15934 Å² total; per-residue (Å²): 144,89,80,74,79,70,57,57,60,51,55,51,54,54,58,68,49,43,65,67,59,56,52,49,50,55,48,51,51,48,55,50,50,50,55,52,51,53,52,44,53,61,45,45,81,62,27,50,68,52,51,51,51,51,54,69,68,40,85,62,48,56,59,50,51,35,53,52,49,51,50,58,38,48,36,62,41,30,41,94,84,54,67,95,84,58,70,22,68,67,41,51,51,55,48,51,56,56,55,71,70,50,96,52,93,85,69,44,70,72,57,52,51,53,44,51,47,53,52,57,78,43,37,68,62,45,46,53,72,60,57,30,55,70,57,49,54,55,51,45,51,51,47,36,47,32,54,67,67,73,50,83,77,54,65,65,51,54,54,50,52,46,54,53,40,51,52,52,46,52,55,54,35,46,75,74,73,46,82,68,57,71,67,58,50,51,62,63,45,46,64,47,47,48,52,51,49,48,52,46,48,48,56,59,63,29,68,45,65,81,82,53,61,52,54,66,59,51,49,43,64,66,40,43,61,54,55,54,47,54,50,56,50,53,48,40,62,76,70,43,88,48,70,68,57,42,51,53,54,49,52,54,52,52,51,51,48,54,52,52,56,66,50,44,62,61,52,52,52,48,53,51,42,61,46,64,47,64,74,77,78,114

Sequence (282 aa):
MLQVFKLQNIEEFISEIKISKLIFSSFILIAAIFAGVCCQINQTEQNANYVKKYLASKKGYYSNLVTSTRRQVTEKYYGTQATTEEFSEQFTTDFYKKISQLQDSDLKEGIVFMQLKYLNDYFTEILEQSINQEAYVTHLNRFLDLRFSGQDNFNSIKTQINNSMAAKIDQLLSKERLSVHPQVLTNFISPMVEVYYHQLISISHANTNLYQSNSALHFLILNLPIIIFLVCLIIGYFFYTSVGGRLLAFCFILIFFFISFLLQAPVSNHNIDLTYSDIIKT

Nearest PDB structures (foldseek):
  5j0l-assembly1_A  TM=4.131E-01  e=4.952E+00  synthetic construct
  5j0l-assembly2_D  TM=3.027E-01  e=9.311E+00  synthetic construct